Protein AF-A0A6D2KNX3-F1 (afdb_monomer)

Nearest PDB structures (foldseek):
  2fja-assembly1_B  TM=7.233E-01  e=2.667E+00  Archaeoglobus fulgidus
  4qrl-assembly1_A  TM=5.938E-01  e=2.012E+00  Bacteroides uniformis ATCC 8492
  6iei-assembly1_A-2  TM=5.832E-01  e=5.867E+00  Borreliella burgdorferi B31

InterPro domains:
  IPR004312 Arabidopsis retrotransposon Orf1, C-terminal [PF03078] (1-43)
  IPR004312 Arabidopsis retrotransposon Orf1, C-terminal [PF03078] (51-238)

Organism: NCBI:txid1685480

Structure (mmCIF, N/CA/C/O backbone):
data_AF-A0A6D2KNX3-F1
#
_entry.id   AF-A0A6D2KNX3-F1
#
loop_
_atom_site.group_PDB
_atom_site.id
_atom_site.type_symbol
_atom_site.label_atom_id
_atom_site.label_alt_id
_atom_site.label_comp_id
_atom_site.label_asym_id
_atom_site.label_entity_id
_atom_site.label_seq_id
_atom_site.pdbx_PDB_ins_code
_atom_site.Cartn_x
_atom_site.Cartn_y
_atom_site.Cartn_z
_atom_site.occupancy
_atom_site.B_iso_or_equiv
_atom_site.auth_seq_id
_atom_site.auth_comp_id
_atom_site.auth_asym_id
_atom_site.auth_atom_id
_atom_site.pdbx_PDB_model_num
ATOM 1 N N . MET A 1 1 ? -0.544 -16.506 5.633 1.00 63.53 1 MET A N 1
ATOM 2 C CA . MET A 1 1 ? -1.466 -15.589 4.921 1.00 63.53 1 MET A CA 1
ATOM 3 C C . MET A 1 1 ? -2.793 -16.279 4.624 1.00 63.53 1 MET A C 1
ATOM 5 O O . MET A 1 1 ? -3.741 -15.978 5.330 1.00 63.53 1 MET A O 1
ATOM 9 N N . LYS A 1 2 ? -2.860 -17.252 3.698 1.00 65.19 2 LYS A N 1
ATOM 10 C CA . LYS A 1 2 ? -4.104 -17.999 3.395 1.00 65.19 2 LYS A CA 1
ATOM 11 C C . LYS A 1 2 ? -4.666 -18.775 4.592 1.00 65.19 2 LYS A C 1
ATOM 13 O O . LYS A 1 2 ? -5.817 -18.604 4.950 1.00 65.19 2 LYS A O 1
ATOM 18 N N . ALA A 1 3 ? -3.817 -19.513 5.310 1.00 60.41 3 ALA A N 1
ATOM 19 C CA . ALA A 1 3 ? -4.222 -20.222 6.532 1.00 60.41 3 ALA A CA 1
ATOM 20 C C . ALA A 1 3 ? -4.706 -19.302 7.679 1.00 60.41 3 ALA A C 1
ATOM 22 O O . ALA A 1 3 ? -5.210 -19.791 8.682 1.00 60.41 3 ALA A O 1
ATOM 23 N N . LEU A 1 4 ? -4.525 -17.980 7.550 1.00 62.75 4 LEU A N 1
ATOM 24 C CA . LEU A 1 4 ? -4.986 -16.983 8.521 1.00 62.75 4 LEU A CA 1
ATOM 25 C C . LEU A 1 4 ? -6.327 -16.350 8.122 1.00 62.75 4 LEU A C 1
ATOM 27 O O . LEU A 1 4 ? -6.798 -15.486 8.851 1.00 62.75 4 LEU A O 1
ATOM 31 N N . GLY A 1 5 ? -6.866 -16.674 6.939 1.00 68.56 5 GLY A N 1
ATOM 32 C CA . GLY A 1 5 ? -7.982 -15.945 6.317 1.00 68.56 5 GLY A CA 1
ATOM 33 C C . GLY A 1 5 ? -7.652 -14.493 5.941 1.00 68.56 5 GLY A C 1
ATOM 34 O O . GLY A 1 5 ? -8.520 -13.734 5.541 1.00 68.56 5 GLY A O 1
ATOM 35 N N . ILE A 1 6 ? -6.388 -14.077 6.088 1.00 76.88 6 ILE A N 1
ATOM 36 C CA . ILE A 1 6 ? -5.945 -12.694 5.852 1.00 76.88 6 ILE A CA 1
ATOM 37 C C . ILE A 1 6 ? -5.764 -12.424 4.359 1.00 76.88 6 ILE A C 1
ATOM 39 O O . ILE A 1 6 ? -5.817 -11.276 3.928 1.00 76.88 6 ILE A O 1
ATOM 43 N N . PHE A 1 7 ? -5.475 -13.458 3.566 1.00 80.94 7 PHE A N 1
ATOM 44 C CA . PHE A 1 7 ? -5.128 -13.280 2.159 1.00 80.94 7 PHE A CA 1
ATOM 45 C C . PHE A 1 7 ? -6.309 -12.727 1.358 1.00 80.94 7 PHE A C 1
ATOM 47 O O . PHE A 1 7 ? -6.132 -11.790 0.586 1.00 80.94 7 PHE A O 1
ATOM 54 N N . GLU A 1 8 ? -7.496 -13.270 1.596 1.00 84.75 8 GLU A N 1
ATOM 55 C CA . GLU A 1 8 ? -8.751 -12.885 0.960 1.00 84.75 8 GLU A CA 1
ATOM 56 C C . GLU A 1 8 ? -9.104 -11.430 1.299 1.00 84.75 8 GLU A C 1
ATOM 58 O O . GLU A 1 8 ? -9.424 -10.644 0.407 1.00 84.75 8 GLU A O 1
ATOM 63 N N . ASP A 1 9 ? -8.932 -11.033 2.563 1.00 87.38 9 ASP A N 1
ATOM 64 C CA . ASP A 1 9 ? -9.146 -9.653 3.008 1.00 87.38 9 ASP A CA 1
ATOM 65 C C . ASP A 1 9 ? -8.119 -8.681 2.405 1.00 87.38 9 ASP A C 1
ATOM 67 O O . ASP A 1 9 ? -8.464 -7.571 1.992 1.00 87.38 9 ASP A O 1
ATOM 71 N N . VAL A 1 10 ? -6.843 -9.081 2.323 1.00 88.44 10 VAL A N 1
ATOM 72 C CA . VAL A 1 10 ? -5.795 -8.283 1.664 1.00 88.44 10 VAL A CA 1
ATOM 73 C C . VAL A 1 10 ? -6.139 -8.094 0.189 1.00 88.44 10 VAL A C 1
ATOM 75 O O . VAL A 1 10 ? -6.058 -6.978 -0.325 1.00 88.44 10 VAL A O 1
ATOM 78 N N . GLU A 1 11 ? -6.545 -9.165 -0.490 1.00 89.00 11 GLU A N 1
ATOM 79 C CA . GLU A 1 11 ? -6.932 -9.121 -1.895 1.00 89.00 11 GLU A CA 1
ATOM 80 C C . GLU A 1 11 ? -8.158 -8.222 -2.107 1.00 89.00 11 GLU A C 1
ATOM 82 O O . GLU A 1 11 ? -8.150 -7.392 -3.014 1.00 89.00 11 GLU A O 1
ATOM 87 N N . LEU A 1 12 ? -9.176 -8.320 -1.247 1.00 89.88 12 LEU A N 1
ATOM 88 C CA . LEU A 1 12 ? -10.365 -7.466 -1.277 1.00 89.88 12 LEU A CA 1
ATOM 89 C C . LEU A 1 12 ? -10.001 -5.982 -1.146 1.00 89.88 12 LEU A C 1
ATOM 91 O O . LEU A 1 12 ? -10.452 -5.150 -1.934 1.00 89.88 12 LEU A O 1
ATOM 95 N N . ILE A 1 13 ? -9.136 -5.644 -0.192 1.00 91.88 13 ILE A N 1
ATOM 96 C CA . ILE A 1 13 ? -8.689 -4.264 0.011 1.00 91.88 13 ILE A CA 1
ATOM 97 C C . ILE A 1 13 ? -7.891 -3.758 -1.201 1.00 91.88 13 ILE A C 1
ATOM 99 O O . ILE A 1 13 ? -8.076 -2.619 -1.631 1.00 91.88 13 ILE A O 1
ATOM 103 N N . LEU A 1 14 ? -7.051 -4.598 -1.812 1.00 91.56 14 LEU A N 1
ATOM 104 C CA . LEU A 1 14 ? -6.343 -4.252 -3.048 1.00 91.56 14 LEU A CA 1
ATOM 105 C C . LEU A 1 14 ? -7.291 -4.137 -4.257 1.00 91.56 14 LEU A C 1
ATOM 107 O O . LEU A 1 14 ? -7.039 -3.318 -5.145 1.00 91.56 14 LEU A O 1
ATOM 111 N N . LYS A 1 15 ? -8.386 -4.911 -4.305 1.00 91.69 15 LYS A N 1
ATOM 112 C CA . LYS A 1 15 ? -9.444 -4.800 -5.331 1.00 91.69 15 LYS A CA 1
ATOM 113 C C . LYS A 1 15 ? -10.146 -3.450 -5.233 1.00 91.69 15 LYS A C 1
ATOM 115 O O . LYS A 1 15 ? -10.310 -2.791 -6.256 1.00 91.69 15 LYS A O 1
ATOM 120 N N . ASN A 1 16 ? -10.443 -2.993 -4.017 1.00 90.44 16 ASN A N 1
ATOM 121 C CA . ASN A 1 16 ? -11.026 -1.672 -3.763 1.00 90.44 16 ASN A CA 1
ATOM 122 C C . ASN A 1 16 ? -10.109 -0.516 -4.203 1.00 90.44 16 ASN A C 1
ATOM 124 O O . ASN A 1 16 ? -10.588 0.562 -4.536 1.00 90.44 16 ASN A O 1
ATOM 128 N N . MET A 1 17 ? -8.792 -0.742 -4.247 1.00 89.56 17 MET A N 1
ATOM 129 C CA . MET A 1 17 ? -7.824 0.211 -4.804 1.00 89.56 17 MET A CA 1
ATOM 130 C C . MET A 1 17 ? -7.603 0.040 -6.314 1.00 89.56 17 MET A C 1
ATOM 132 O O . MET A 1 17 ? -6.775 0.741 -6.884 1.00 89.56 17 MET A O 1
ATOM 136 N N . HIS A 1 18 ? -8.267 -0.905 -6.983 1.00 88.19 18 HIS A N 1
ATOM 137 C CA . HIS A 1 18 ? -7.974 -1.296 -8.370 1.00 88.19 18 HIS A CA 1
ATOM 138 C C . HIS A 1 18 ? -6.518 -1.742 -8.600 1.00 88.19 18 HIS A C 1
ATOM 140 O O . HIS A 1 18 ? -5.988 -1.639 -9.704 1.00 88.19 18 HIS A O 1
ATOM 146 N N . LEU A 1 19 ? -5.864 -2.258 -7.557 1.00 87.38 19 LEU A N 1
ATOM 147 C CA . LEU A 1 19 ? -4.474 -2.711 -7.596 1.00 87.38 19 LEU A CA 1
ATOM 148 C C . LEU A 1 19 ? -4.343 -4.237 -7.515 1.00 87.38 19 LEU A C 1
ATOM 150 O O . LEU A 1 19 ? -3.258 -4.758 -7.731 1.00 87.38 19 LEU A O 1
ATOM 154 N N . ALA A 1 20 ? -5.415 -4.987 -7.255 1.00 86.19 20 ALA A N 1
ATOM 155 C CA . ALA A 1 20 ? -5.327 -6.439 -7.051 1.00 86.19 20 ALA A CA 1
ATOM 156 C C . ALA A 1 20 ? -4.591 -7.189 -8.172 1.00 86.19 20 ALA A C 1
ATOM 158 O O . ALA A 1 20 ? -3.686 -7.972 -7.893 1.00 86.19 20 ALA A O 1
ATOM 159 N N . LYS A 1 21 ? -4.904 -6.891 -9.442 1.00 83.75 21 LYS A N 1
ATOM 160 C CA . LYS A 1 21 ? -4.223 -7.513 -10.588 1.00 83.75 21 LYS A CA 1
ATOM 161 C C . LYS A 1 21 ? -2.727 -7.200 -10.592 1.00 83.75 21 LYS A C 1
ATOM 163 O O . LYS A 1 21 ? -1.922 -8.100 -10.797 1.00 83.75 21 LYS A O 1
ATOM 168 N N . LEU A 1 22 ? -2.356 -5.958 -10.286 1.00 80.69 22 LEU A N 1
ATOM 169 C CA . LEU A 1 22 ? -0.957 -5.549 -10.186 1.00 80.69 22 LEU A CA 1
ATOM 170 C C . LEU A 1 22 ? -0.210 -6.364 -9.119 1.00 80.69 22 LEU A C 1
ATOM 172 O O . LEU A 1 22 ? 0.885 -6.855 -9.362 1.00 80.69 22 LEU A O 1
ATOM 176 N N . PHE A 1 23 ? -0.822 -6.542 -7.950 1.00 80.12 23 PHE A N 1
ATOM 177 C CA . PHE A 1 23 ? -0.217 -7.260 -6.828 1.00 80.12 23 PHE A CA 1
ATOM 178 C C . PHE A 1 23 ? -0.286 -8.788 -6.946 1.00 80.12 23 PHE A C 1
ATOM 180 O O . PHE A 1 23 ? 0.375 -9.479 -6.175 1.00 80.12 23 PHE A O 1
ATOM 187 N N . SER A 1 24 ? -1.047 -9.318 -7.906 1.00 79.88 24 SER A N 1
ATOM 188 C CA . SER A 1 24 ? -1.082 -10.755 -8.206 1.00 79.88 24 SER A CA 1
ATOM 189 C C . SER A 1 24 ? 0.085 -11.239 -9.073 1.00 79.88 24 SER A C 1
ATOM 191 O O . SER A 1 24 ? 0.326 -12.443 -9.142 1.00 79.88 24 SER A O 1
ATOM 193 N N . TYR A 1 25 ? 0.830 -10.335 -9.720 1.00 80.62 25 TYR A N 1
ATOM 194 C CA . TYR A 1 25 ? 1.959 -10.720 -10.564 1.00 80.62 25 TYR A CA 1
ATOM 195 C C . TYR A 1 25 ? 3.176 -11.113 -9.726 1.00 80.62 25 TYR A C 1
ATOM 197 O O . TYR A 1 25 ? 3.826 -10.279 -9.094 1.00 80.62 25 TYR A O 1
ATOM 205 N N . HIS A 1 26 ? 3.524 -12.395 -9.784 1.00 78.62 26 HIS A N 1
ATOM 206 C CA . HIS A 1 26 ? 4.730 -12.939 -9.174 1.00 78.62 26 HIS A CA 1
ATOM 207 C C . HIS A 1 26 ? 5.897 -12.885 -10.167 1.00 78.62 26 HIS A C 1
ATOM 209 O O . HIS A 1 26 ? 6.296 -13.897 -10.740 1.00 78.62 26 HIS A O 1
ATOM 215 N N . MET A 1 27 ? 6.407 -11.677 -10.407 1.00 83.50 27 MET A N 1
ATOM 216 C CA . MET A 1 27 ? 7.493 -11.444 -11.360 1.00 83.50 27 MET A CA 1
ATOM 217 C C . MET A 1 27 ? 8.793 -11.106 -10.642 1.00 83.50 27 MET A C 1
ATOM 219 O O . MET A 1 27 ? 8.809 -10.324 -9.685 1.00 83.50 27 MET A O 1
ATOM 223 N N . GLU A 1 28 ? 9.892 -11.647 -11.158 1.00 87.69 28 GLU A N 1
ATOM 224 C CA . GLU A 1 28 ? 11.228 -11.247 -10.741 1.00 87.69 28 GLU A CA 1
ATOM 225 C C . GLU A 1 28 ? 11.468 -9.762 -11.031 1.00 87.69 28 GLU A C 1
ATOM 227 O O . GLU A 1 28 ? 10.841 -9.147 -11.903 1.00 87.69 28 GLU A O 1
ATOM 232 N N . SER A 1 29 ? 12.392 -9.168 -10.281 1.00 86.25 29 SER A N 1
ATOM 233 C CA . SER A 1 29 ? 12.788 -7.778 -10.478 1.00 86.25 29 SER A CA 1
ATOM 234 C C . SER A 1 29 ? 14.156 -7.678 -11.146 1.00 86.25 29 SER A C 1
ATOM 236 O O . SER A 1 29 ? 15.139 -8.249 -10.676 1.00 86.25 29 SER A O 1
ATOM 238 N N . TYR A 1 30 ? 14.219 -6.911 -12.234 1.00 88.25 30 TYR A N 1
ATOM 239 C CA . TYR A 1 30 ? 15.432 -6.697 -13.024 1.00 88.25 30 TYR A CA 1
ATOM 240 C C . TYR A 1 30 ? 15.896 -5.260 -12.832 1.00 88.25 30 TYR A C 1
ATOM 242 O O . TYR A 1 30 ? 15.231 -4.318 -13.272 1.00 88.25 30 TYR A O 1
ATOM 250 N N . LYS A 1 31 ? 17.012 -5.073 -12.127 1.00 84.88 31 LYS A N 1
ATOM 251 C CA . LYS A 1 31 ? 17.491 -3.741 -11.734 1.00 84.88 31 LYS A CA 1
ATOM 252 C C . LYS A 1 31 ? 17.838 -2.889 -12.952 1.00 84.88 31 LYS A C 1
ATOM 254 O O . LYS A 1 31 ? 17.392 -1.750 -13.042 1.00 84.88 31 LYS A O 1
ATOM 259 N N . GLU A 1 32 ? 18.646 -3.426 -13.858 1.00 84.50 32 GLU A N 1
ATOM 260 C CA . GLU A 1 32 ? 19.141 -2.699 -15.026 1.00 84.50 32 GLU A CA 1
ATOM 261 C C . GLU A 1 32 ? 17.968 -2.267 -15.913 1.00 84.50 32 GLU A C 1
ATOM 263 O O . GLU A 1 32 ? 17.801 -1.074 -16.157 1.00 84.50 32 GLU A O 1
ATOM 268 N N . LEU A 1 33 ? 17.072 -3.203 -16.247 1.00 87.50 33 LEU A N 1
ATOM 269 C CA . LEU A 1 33 ? 15.873 -2.919 -17.042 1.00 87.50 33 LEU A CA 1
ATOM 270 C C . LEU A 1 33 ? 14.918 -1.940 -16.346 1.00 87.50 33 LEU A C 1
ATOM 272 O O . LEU A 1 33 ? 14.335 -1.081 -17.000 1.00 87.50 33 LEU A O 1
ATOM 276 N N . THR A 1 34 ? 14.776 -2.025 -15.018 1.00 87.94 34 THR A N 1
ATOM 277 C CA . THR A 1 34 ? 13.981 -1.056 -14.246 1.00 87.94 34 THR A CA 1
ATOM 278 C C . THR A 1 34 ? 14.535 0.357 -14.413 1.00 87.94 34 THR A C 1
ATOM 280 O O . THR A 1 34 ? 13.785 1.291 -14.696 1.00 87.94 34 THR A O 1
ATOM 283 N N . CYS A 1 35 ? 15.847 0.530 -14.251 1.00 84.62 35 CYS A N 1
ATOM 284 C CA . CYS A 1 35 ? 16.488 1.831 -14.403 1.00 84.62 35 CYS A CA 1
ATOM 285 C C . CYS A 1 35 ? 16.400 2.354 -15.842 1.00 84.62 35 CYS A C 1
ATOM 287 O O . CYS A 1 35 ? 16.101 3.532 -16.030 1.00 84.62 35 CYS A O 1
ATOM 289 N N . GLU A 1 36 ? 16.630 1.499 -16.841 1.00 85.06 36 GLU A N 1
ATOM 290 C CA . GLU A 1 36 ? 16.515 1.846 -18.263 1.00 85.06 36 GLU A CA 1
ATOM 291 C C . GLU A 1 36 ? 15.092 2.290 -18.614 1.00 85.06 36 GLU A C 1
ATOM 293 O O . GLU A 1 36 ? 14.906 3.371 -19.176 1.00 85.06 36 GLU A O 1
ATOM 298 N N . PHE A 1 37 ? 14.081 1.522 -18.193 1.00 87.50 37 PHE A N 1
ATOM 299 C CA . PHE A 1 37 ? 12.673 1.875 -18.353 1.00 87.50 37 PHE A CA 1
ATOM 300 C C . PHE A 1 37 ? 12.374 3.251 -17.754 1.00 87.50 37 PHE A C 1
ATOM 302 O O . PHE A 1 37 ? 11.912 4.149 -18.460 1.00 87.50 37 PHE A O 1
ATOM 309 N N . LEU A 1 38 ? 12.703 3.458 -16.475 1.00 84.69 38 LEU A N 1
ATOM 310 C CA . LEU A 1 38 ? 12.436 4.719 -15.782 1.00 84.69 38 LEU A CA 1
ATOM 311 C C . LEU A 1 38 ? 13.168 5.904 -16.427 1.00 84.69 38 LEU A C 1
ATOM 313 O O . LEU A 1 38 ? 12.597 6.988 -16.543 1.00 84.69 38 LEU A O 1
ATOM 317 N N . ALA A 1 39 ? 14.410 5.711 -16.879 1.00 80.12 39 ALA A N 1
ATOM 318 C CA . ALA A 1 39 ? 15.176 6.735 -17.586 1.00 80.12 39 ALA A CA 1
ATOM 319 C C . ALA A 1 39 ? 14.557 7.079 -18.951 1.00 80.12 39 ALA A C 1
ATOM 321 O O . ALA A 1 39 ? 14.509 8.256 -19.323 1.00 80.12 39 ALA A O 1
ATOM 322 N N . SER A 1 40 ? 14.041 6.070 -19.659 1.00 81.12 40 SER A N 1
ATOM 323 C CA . SER A 1 40 ? 13.406 6.216 -20.971 1.00 81.12 40 SER A CA 1
ATOM 324 C C . SER A 1 40 ? 12.045 6.910 -20.919 1.00 81.12 40 SER A C 1
ATOM 326 O O . SER A 1 40 ? 11.605 7.440 -21.938 1.00 81.12 40 SER A O 1
ATOM 328 N N . MET A 1 41 ? 11.390 6.961 -19.749 1.00 79.12 41 MET A N 1
ATOM 329 C CA . MET A 1 41 ? 10.075 7.586 -19.619 1.00 79.12 41 MET A CA 1
ATOM 330 C C . MET A 1 41 ? 10.116 9.047 -20.061 1.00 79.12 41 MET A C 1
ATOM 332 O O . MET A 1 41 ? 10.723 9.913 -19.418 1.00 79.12 41 MET A O 1
ATOM 336 N N . ARG A 1 42 ? 9.423 9.328 -21.161 1.00 70.50 42 ARG A N 1
ATOM 337 C CA . ARG A 1 42 ? 9.167 10.672 -21.666 1.00 70.50 42 ARG A CA 1
ATOM 338 C C . ARG A 1 42 ? 7.745 11.044 -21.285 1.00 70.50 42 ARG A C 1
ATOM 340 O O . ARG A 1 42 ? 6.811 10.824 -22.042 1.00 70.50 42 ARG A O 1
ATOM 347 N N . TYR A 1 43 ? 7.594 11.587 -20.087 1.00 60.69 43 TYR A N 1
ATOM 348 C CA . TYR A 1 43 ? 6.425 12.400 -19.782 1.00 60.69 43 TYR A CA 1
ATOM 349 C C . TYR A 1 43 ? 6.782 13.853 -20.109 1.00 60.69 43 TYR A C 1
ATOM 351 O O . TYR A 1 43 ? 7.953 14.202 -19.914 1.00 60.69 43 TYR A O 1
ATOM 359 N N . PRO A 1 44 ? 5.856 14.703 -20.589 1.00 52.59 44 PRO A N 1
ATOM 360 C CA . PRO A 1 44 ? 6.115 16.130 -20.749 1.00 52.59 44 PRO A CA 1
ATOM 361 C C . PRO A 1 44 ? 6.408 16.743 -19.372 1.00 52.59 44 PRO A C 1
ATOM 363 O O . PRO A 1 44 ? 5.524 17.232 -18.671 1.00 52.59 44 PRO A O 1
ATOM 366 N N . HIS A 1 45 ? 7.658 16.650 -18.922 1.00 49.81 45 HIS A N 1
ATOM 367 C CA . HIS A 1 45 ? 8.105 17.319 -17.721 1.00 49.81 45 HIS A CA 1
ATOM 368 C C . HIS A 1 45 ? 8.228 18.786 -18.090 1.00 49.81 45 HIS A C 1
ATOM 370 O O . HIS A 1 45 ? 9.061 19.170 -18.909 1.00 49.81 45 HIS A O 1
ATOM 376 N N . ALA A 1 46 ? 7.352 19.580 -17.488 1.00 45.97 46 ALA A N 1
ATOM 377 C CA . ALA A 1 46 ? 7.358 21.022 -17.523 1.00 45.97 46 ALA A CA 1
ATOM 378 C C . ALA A 1 46 ? 8.754 21.555 -17.170 1.00 45.97 46 ALA A C 1
ATOM 380 O O . ALA A 1 46 ? 9.116 21.701 -16.007 1.00 45.97 46 ALA A O 1
ATOM 381 N N . ALA A 1 47 ? 9.540 21.858 -18.192 1.00 42.00 47 ALA A N 1
ATOM 382 C CA . ALA A 1 47 ? 10.484 22.953 -18.145 1.00 42.00 47 ALA A CA 1
ATOM 383 C C . ALA A 1 47 ? 9.760 24.146 -18.787 1.00 42.00 47 ALA A C 1
ATOM 385 O O . ALA A 1 47 ? 9.810 24.333 -19.996 1.00 42.00 47 ALA A O 1
ATOM 386 N N . GLY A 1 48 ? 8.985 24.890 -17.989 1.00 43.78 48 GLY A N 1
ATOM 387 C CA . GLY A 1 48 ? 8.600 26.267 -18.333 1.00 43.78 48 GLY A CA 1
ATOM 388 C C . GLY A 1 48 ? 7.149 26.585 -18.721 1.00 43.78 48 GLY A C 1
ATOM 389 O O . GLY A 1 48 ? 6.824 27.764 -18.765 1.00 43.78 48 GLY A O 1
ATOM 390 N N . ASN A 1 49 ? 6.241 25.627 -18.948 1.00 46.28 49 ASN A N 1
ATOM 391 C CA . ASN A 1 49 ? 4.857 25.981 -19.322 1.00 46.28 49 ASN A CA 1
ATOM 392 C C . ASN A 1 49 ? 3.923 26.101 -18.102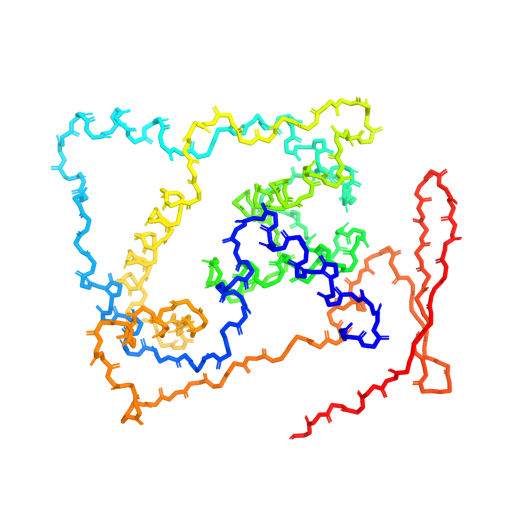 1.00 46.28 49 ASN A C 1
ATOM 394 O O . ASN A 1 49 ? 3.516 25.092 -17.519 1.00 46.28 49 ASN A O 1
ATOM 398 N N . LEU A 1 50 ? 3.534 27.340 -17.760 1.00 50.22 50 LEU A N 1
ATOM 399 C CA . LEU A 1 50 ? 2.553 27.687 -16.712 1.00 50.22 50 LEU A CA 1
ATOM 400 C C . LEU A 1 50 ? 1.241 26.883 -16.818 1.00 50.22 50 LEU A C 1
ATOM 402 O O . LEU A 1 50 ? 0.649 26.521 -15.802 1.00 50.22 50 LEU A O 1
ATOM 406 N N . VAL A 1 51 ? 0.828 26.561 -18.048 1.00 48.38 51 VAL A N 1
ATOM 407 C CA . VAL A 1 51 ? -0.403 25.821 -18.374 1.00 48.38 51 VAL A CA 1
ATOM 408 C C . VAL A 1 51 ? -0.412 24.423 -17.751 1.00 48.38 51 VAL A C 1
ATOM 410 O O . VAL A 1 51 ? -1.414 23.993 -17.183 1.00 48.38 51 VAL A O 1
ATOM 413 N N . TRP A 1 52 ? 0.723 23.720 -17.777 1.00 47.56 52 TRP A N 1
ATOM 414 C CA . TRP A 1 52 ? 0.807 22.384 -17.192 1.00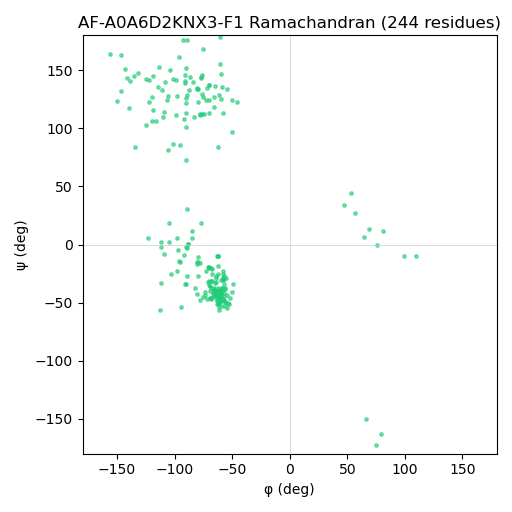 47.56 52 TRP A CA 1
ATOM 415 C C . TRP A 1 52 ? 0.820 22.453 -15.667 1.00 47.56 52 TRP A C 1
ATOM 417 O O . TRP A 1 52 ? 0.112 21.683 -15.034 1.00 47.56 52 TRP A O 1
ATOM 427 N N . VAL A 1 53 ? 1.537 23.404 -15.057 1.00 48.56 53 VAL A N 1
ATOM 428 C CA . VAL A 1 53 ? 1.533 23.595 -13.590 1.00 48.56 53 VAL A CA 1
ATOM 429 C C . VAL A 1 53 ? 0.113 23.839 -13.055 1.00 48.56 53 VAL A C 1
ATOM 431 O O . VAL A 1 53 ? -0.217 23.375 -11.963 1.00 48.56 53 VAL A O 1
ATOM 434 N N . GLN A 1 54 ? -0.741 24.518 -13.826 1.00 45.31 54 GLN A N 1
ATOM 435 C CA . GLN A 1 54 ? -2.155 24.714 -13.498 1.00 45.31 54 GLN A CA 1
ATOM 436 C C . GLN A 1 54 ? -2.993 23.436 -13.691 1.00 45.31 54 GLN A C 1
ATOM 438 O O . GLN A 1 54 ? -3.742 23.089 -12.779 1.00 45.31 54 GLN A O 1
ATOM 443 N N . LEU A 1 55 ? -2.814 22.680 -14.785 1.00 48.53 55 LEU A N 1
ATOM 444 C CA . LEU A 1 55 ? -3.467 21.369 -14.975 1.00 48.53 55 LEU A CA 1
ATOM 445 C C . LEU A 1 55 ? -3.075 20.347 -13.888 1.00 48.53 55 LEU A C 1
ATOM 447 O O . LEU A 1 55 ? -3.918 19.620 -13.367 1.00 48.53 55 LEU A O 1
ATOM 451 N N . TRP A 1 56 ? -1.801 20.327 -13.494 1.00 47.53 56 TRP A N 1
ATOM 452 C CA . TRP A 1 56 ? -1.245 19.421 -12.483 1.00 47.53 56 TRP A CA 1
ATOM 453 C C . TRP A 1 56 ? -1.757 19.685 -11.060 1.00 47.53 56 TRP A C 1
ATOM 455 O O . TRP A 1 56 ? -1.705 18.790 -10.215 1.00 47.53 56 TRP A O 1
ATOM 465 N N . ARG A 1 57 ? -2.273 20.887 -10.760 1.00 44.59 57 ARG A N 1
ATOM 466 C CA . ARG A 1 57 ? -2.943 21.156 -9.474 1.00 44.59 57 ARG A CA 1
ATOM 467 C C . ARG A 1 57 ? -4.301 20.448 -9.358 1.00 44.59 57 ARG A C 1
ATOM 469 O O . ARG A 1 57 ? -4.763 20.269 -8.236 1.00 44.59 57 ARG A O 1
ATOM 476 N N . GLY A 1 58 ? -4.907 20.025 -10.474 1.00 48.12 58 GLY A N 1
ATOM 477 C CA . GLY A 1 58 ? -6.208 19.342 -10.517 1.00 48.12 58 GLY A CA 1
ATOM 478 C C . GLY A 1 58 ? -6.156 17.809 -10.576 1.00 48.12 58 GLY A C 1
ATOM 479 O O . GLY A 1 58 ? -7.171 17.173 -10.323 1.00 48.12 58 GLY A O 1
ATOM 480 N N . THR A 1 59 ? -4.997 17.208 -10.871 1.00 60.09 59 THR A N 1
ATOM 481 C CA . THR A 1 59 ? -4.839 15.753 -11.104 1.00 60.09 59 THR A CA 1
ATOM 482 C C . THR A 1 59 ? -4.181 14.990 -9.953 1.00 60.09 59 THR A C 1
ATOM 484 O O . THR A 1 59 ? -3.946 13.783 -10.042 1.00 60.09 59 THR A O 1
ATOM 487 N N . LYS A 1 60 ? -3.861 15.682 -8.855 1.00 72.19 60 LYS A N 1
ATOM 488 C CA . LYS A 1 60 ? -3.394 15.054 -7.618 1.00 72.19 60 LYS A CA 1
ATOM 489 C C . LYS A 1 60 ? -4.587 14.659 -6.764 1.00 72.19 60 LYS A C 1
ATOM 491 O O . LYS A 1 60 ? -5.559 15.401 -6.662 1.00 72.19 60 LYS A O 1
ATOM 496 N N . TRP A 1 61 ? -4.446 13.533 -6.076 1.00 82.62 61 TRP A N 1
ATOM 497 C CA . TRP A 1 61 ? -5.369 13.123 -5.028 1.00 82.62 61 TRP A CA 1
ATOM 498 C C . TRP A 1 61 ? -5.709 14.269 -4.071 1.00 82.62 61 TRP A C 1
ATOM 500 O O . TRP A 1 61 ? -4.832 14.829 -3.401 1.00 82.62 61 TRP A O 1
ATOM 510 N N . ASN A 1 62 ? -6.999 14.553 -3.966 1.00 86.50 62 ASN A N 1
ATOM 511 C CA . ASN A 1 62 ? -7.582 15.620 -3.177 1.00 86.50 62 ASN A CA 1
ATOM 512 C C . ASN A 1 62 ? -8.249 15.047 -1.922 1.00 86.50 62 ASN A C 1
ATOM 514 O O . ASN A 1 62 ? -9.467 14.860 -1.850 1.00 86.50 62 ASN A O 1
ATOM 518 N N . PHE A 1 63 ? -7.424 14.793 -0.909 1.00 88.81 63 PHE A N 1
ATOM 519 C CA . PHE A 1 63 ? -7.877 14.397 0.420 1.00 88.81 63 PHE A CA 1
ATOM 520 C C . PHE A 1 63 ? -7.829 15.589 1.363 1.00 88.81 63 PHE A C 1
ATOM 522 O O . PHE A 1 63 ? -6.881 16.375 1.353 1.00 88.81 63 PHE A O 1
ATOM 529 N N . LYS A 1 64 ? -8.817 15.687 2.257 1.00 91.38 64 LYS A N 1
ATOM 530 C CA . LYS A 1 64 ? -8.709 16.617 3.381 1.00 91.38 64 LYS A CA 1
ATOM 531 C C . LYS A 1 64 ? -7.765 16.037 4.424 1.00 91.38 64 LYS A C 1
ATOM 533 O O . LYS A 1 64 ? -7.990 14.938 4.912 1.00 91.38 64 LYS A O 1
ATOM 538 N N . GLU A 1 65 ? -6.787 16.817 4.860 1.00 91.06 65 GLU A N 1
ATOM 539 C CA . GLU A 1 65 ? -5.848 16.401 5.910 1.00 91.06 65 GLU A CA 1
ATOM 540 C C . GLU A 1 65 ? -6.566 15.947 7.193 1.00 91.06 65 GLU A C 1
ATOM 542 O O . GLU A 1 65 ? -6.280 14.882 7.733 1.00 91.06 65 GLU A O 1
ATOM 547 N N . LYS A 1 66 ? -7.593 16.693 7.627 1.00 93.25 66 LYS A N 1
ATOM 548 C CA . LYS A 1 66 ? -8.438 16.314 8.778 1.00 93.25 66 LYS A CA 1
ATOM 549 C C . LYS A 1 66 ? -9.122 14.956 8.603 1.00 93.25 66 LYS A C 1
ATOM 551 O O . LYS A 1 66 ? -9.458 14.310 9.586 1.00 93.25 66 LYS A O 1
ATOM 556 N N . GLU A 1 67 ? -9.394 14.553 7.368 1.00 93.00 67 GLU A N 1
ATOM 557 C CA . GLU A 1 67 ? -9.991 13.256 7.064 1.00 93.00 67 GLU A CA 1
ATOM 558 C C . GLU A 1 67 ? -8.958 12.139 7.203 1.00 93.00 67 GLU A C 1
ATOM 560 O O . GLU A 1 67 ? -9.222 11.177 7.917 1.00 93.00 67 GLU A O 1
ATOM 565 N N . LEU A 1 68 ? -7.748 12.332 6.668 1.00 94.25 68 LEU A N 1
ATOM 566 C CA . LEU A 1 68 ? -6.630 11.400 6.857 1.00 94.25 68 LEU A CA 1
ATOM 567 C C . LEU A 1 68 ? -6.289 11.201 8.340 1.00 94.25 68 LEU A C 1
ATOM 569 O O . LEU A 1 68 ? -6.058 10.074 8.771 1.00 94.25 68 LEU A O 1
ATOM 573 N N . GLN A 1 69 ? -6.332 12.269 9.144 1.00 95.62 69 GLN A N 1
ATOM 574 C CA . GLN A 1 69 ? -6.153 12.179 10.598 1.00 95.62 69 GLN A CA 1
ATOM 575 C C . GLN A 1 69 ? -7.213 11.285 11.262 1.00 95.62 69 GLN A C 1
ATOM 577 O O . GLN A 1 69 ? -6.884 10.452 12.105 1.00 95.62 69 GLN A O 1
ATOM 582 N N . ARG A 1 70 ? -8.487 11.407 10.866 1.00 94.25 70 ARG A N 1
ATOM 583 C CA . ARG A 1 70 ? -9.574 10.564 11.399 1.00 94.25 70 ARG A CA 1
ATOM 584 C C . ARG A 1 70 ? -9.465 9.117 10.940 1.00 94.25 70 ARG A C 1
ATOM 586 O O . ARG A 1 70 ? -9.717 8.204 11.723 1.00 94.25 70 ARG A O 1
ATOM 593 N N . VAL A 1 71 ? -9.092 8.906 9.681 1.00 94.06 71 VAL A N 1
ATOM 594 C CA . VAL A 1 71 ? -8.861 7.573 9.114 1.00 94.06 71 VAL A CA 1
ATOM 595 C C . VAL A 1 71 ? -7.751 6.880 9.885 1.00 94.06 71 VAL A C 1
ATOM 597 O O . VAL A 1 71 ? -7.956 5.770 10.369 1.00 94.06 71 VAL A O 1
ATOM 600 N N . TRP A 1 72 ? -6.629 7.571 10.104 1.00 95.31 72 TRP A N 1
ATOM 601 C CA . TRP A 1 72 ? -5.548 7.073 10.945 1.00 95.31 72 TRP A CA 1
ATOM 602 C C . TRP A 1 72 ? -6.028 6.728 12.350 1.00 95.31 72 TRP A C 1
ATOM 604 O O . TRP A 1 72 ? -5.856 5.590 12.765 1.00 95.31 72 TRP A O 1
ATOM 614 N N . ALA A 1 73 ? -6.698 7.649 13.049 1.00 92.62 73 ALA A N 1
ATOM 615 C CA . ALA A 1 73 ? -7.215 7.394 14.396 1.00 92.62 73 ALA A CA 1
ATOM 616 C C . ALA A 1 73 ? -8.161 6.178 14.447 1.00 92.62 73 ALA A C 1
ATOM 618 O O . ALA A 1 73 ? -8.225 5.465 15.453 1.00 92.62 73 ALA A O 1
ATOM 619 N N . THR A 1 74 ? -8.868 5.901 13.347 1.00 90.06 74 THR A N 1
ATOM 620 C CA . THR A 1 74 ? -9.744 4.732 13.218 1.00 90.06 74 THR A CA 1
ATOM 621 C C . THR A 1 74 ? -8.942 3.434 13.093 1.00 90.06 74 THR A C 1
ATOM 623 O O . THR A 1 74 ? -9.213 2.467 13.805 1.00 90.06 74 THR A O 1
ATOM 626 N N . ILE A 1 75 ? -7.920 3.397 12.235 1.00 90.25 75 ILE A N 1
ATOM 627 C CA . ILE A 1 75 ? -7.196 2.154 11.904 1.00 90.25 75 ILE A CA 1
ATOM 628 C C . ILE A 1 75 ? -5.916 1.926 12.718 1.00 90.25 75 ILE A C 1
ATOM 630 O O . ILE A 1 75 ? -5.377 0.816 12.717 1.00 90.25 75 ILE A O 1
ATOM 634 N N . ALA A 1 76 ? -5.412 2.954 13.391 1.00 91.06 76 ALA A N 1
ATOM 635 C CA . ALA A 1 76 ? -4.109 2.986 14.035 1.00 91.06 76 ALA A CA 1
ATOM 636 C C . ALA A 1 76 ? -4.111 3.834 15.312 1.00 91.06 76 ALA A C 1
ATOM 638 O O . ALA A 1 76 ? -5.023 4.623 15.569 1.00 91.06 76 ALA A O 1
ATOM 639 N N . ASP A 1 77 ? -3.082 3.635 16.130 1.00 88.12 77 ASP A N 1
ATOM 640 C CA . ASP A 1 77 ? -2.885 4.373 17.374 1.00 88.12 77 ASP A CA 1
ATOM 641 C C . ASP A 1 77 ? -2.052 5.655 17.209 1.00 88.12 77 ASP A C 1
ATOM 643 O O . ASP A 1 77 ? -1.194 5.766 16.326 1.00 88.12 77 ASP A O 1
ATOM 647 N N . GLY A 1 78 ? -2.313 6.630 18.080 1.00 88.06 78 GLY A N 1
ATOM 648 C CA . GLY A 1 78 ? -1.678 7.947 18.069 1.00 88.06 78 GLY A CA 1
ATOM 649 C C . GLY A 1 78 ? -2.175 8.896 16.970 1.00 88.06 78 GLY A C 1
ATOM 650 O O . GLY A 1 78 ? -3.141 8.629 16.258 1.00 88.06 78 GLY A O 1
ATOM 651 N N . VAL A 1 79 ? -1.494 10.037 16.842 1.00 92.06 79 VAL A N 1
ATOM 652 C CA . VAL A 1 79 ? -1.787 11.075 15.837 1.00 92.06 79 VAL A CA 1
ATOM 653 C C . VAL A 1 79 ? -0.978 10.816 14.571 1.00 92.06 79 VAL A C 1
ATOM 655 O O . VAL A 1 79 ? 0.202 10.458 14.642 1.00 92.06 79 VAL A O 1
ATOM 658 N N . TYR A 1 80 ? -1.596 11.011 13.406 1.00 95.00 80 TYR A N 1
ATOM 659 C CA . TYR A 1 80 ? -0.917 10.772 12.143 1.00 95.00 80 TYR A CA 1
ATOM 660 C C . TYR A 1 80 ? 0.138 11.840 11.850 1.00 95.00 80 TYR A C 1
ATOM 662 O O . TYR A 1 80 ? -0.112 13.042 11.945 1.00 95.00 80 TYR A O 1
ATOM 670 N N . SER A 1 81 ? 1.311 11.390 11.417 1.00 92.56 81 SER A N 1
ATOM 671 C CA . SER A 1 81 ? 2.386 12.213 10.883 1.00 92.56 81 SER A CA 1
ATOM 672 C C . SER A 1 81 ? 3.179 11.391 9.873 1.00 92.56 81 SER A C 1
ATOM 674 O O . SER A 1 81 ? 3.738 10.351 10.218 1.00 92.56 81 SER A O 1
ATOM 676 N N . SER A 1 82 ? 3.289 11.882 8.640 1.00 84.50 82 SER A N 1
ATOM 677 C CA . SER A 1 82 ? 3.923 11.166 7.521 1.00 84.50 82 SER A CA 1
ATOM 678 C C . SER A 1 82 ? 5.382 10.751 7.763 1.00 84.50 82 SER A C 1
ATOM 680 O O . SER A 1 82 ? 5.878 9.822 7.126 1.00 84.50 82 SER A O 1
ATOM 682 N N . SER A 1 83 ? 6.087 11.419 8.682 1.00 81.88 83 SER A N 1
ATOM 683 C CA . SER A 1 83 ? 7.479 11.114 9.034 1.00 81.88 83 SER A CA 1
ATOM 684 C C . SER A 1 83 ? 7.623 10.252 10.292 1.00 81.88 83 SER A C 1
ATOM 686 O O . SER A 1 83 ? 8.640 9.572 10.458 1.00 81.88 83 SER A O 1
ATOM 688 N N . ARG A 1 84 ? 6.624 10.252 11.183 1.00 87.94 84 ARG A N 1
ATOM 689 C CA . ARG A 1 84 ? 6.722 9.626 12.514 1.00 87.94 84 ARG A CA 1
ATOM 690 C C . ARG A 1 84 ? 5.837 8.399 12.670 1.00 87.94 84 ARG A C 1
ATOM 692 O O . ARG A 1 84 ? 6.258 7.464 13.352 1.00 87.94 84 ARG A O 1
ATOM 699 N N . SER A 1 85 ? 4.675 8.379 12.023 1.00 92.81 85 SER A N 1
ATOM 700 C CA . SER A 1 85 ? 3.714 7.285 12.114 1.00 92.81 85 SER A CA 1
ATOM 701 C C . SER A 1 85 ? 4.332 5.980 11.636 1.00 92.81 85 SER A C 1
ATOM 703 O O . SER A 1 85 ? 4.885 5.883 10.536 1.00 92.81 85 SER A O 1
ATOM 705 N N . LYS A 1 86 ? 4.271 4.968 12.497 1.00 92.06 86 LYS A N 1
ATOM 706 C CA . LYS A 1 86 ? 4.861 3.651 12.284 1.00 92.06 86 LYS A CA 1
ATOM 707 C C . LYS A 1 86 ? 3.803 2.679 11.794 1.00 92.06 86 LYS A C 1
ATOM 709 O O . LYS A 1 86 ? 2.693 2.648 12.315 1.00 92.06 86 LYS A O 1
ATOM 714 N N . ALA A 1 87 ? 4.182 1.802 10.870 1.00 89.38 87 ALA A N 1
ATOM 715 C CA . ALA A 1 87 ? 3.308 0.723 10.410 1.00 89.38 87 ALA A CA 1
ATOM 716 C C . ALA A 1 87 ? 2.854 -0.184 11.572 1.00 89.38 87 ALA A C 1
ATOM 718 O O . ALA A 1 87 ? 1.735 -0.686 11.570 1.00 89.38 87 ALA A O 1
ATOM 719 N N . ALA A 1 88 ? 3.695 -0.335 12.602 1.00 88.00 88 ALA A N 1
ATOM 720 C CA . ALA A 1 88 ? 3.393 -1.080 13.824 1.00 88.00 88 ALA A CA 1
ATOM 721 C C . ALA A 1 88 ? 2.220 -0.511 14.643 1.00 88.00 88 ALA A C 1
ATOM 723 O O . ALA A 1 88 ? 1.673 -1.238 15.460 1.00 88.00 88 ALA A O 1
ATOM 724 N N . GLN A 1 89 ? 1.832 0.754 14.435 1.00 90.12 89 GLN A N 1
ATOM 725 C CA . GLN A 1 89 ? 0.689 1.371 15.121 1.00 90.12 89 GLN A CA 1
ATOM 726 C C . GLN A 1 89 ? -0.656 0.983 14.492 1.00 90.12 89 GLN A C 1
ATOM 728 O O . GLN A 1 89 ? -1.697 1.187 15.113 1.00 90.12 89 GLN A O 1
ATOM 733 N N . ILE A 1 90 ? -0.662 0.431 13.272 1.00 90.12 90 ILE A N 1
ATOM 734 C CA . ILE A 1 90 ? -1.883 -0.025 12.601 1.00 90.12 90 ILE A CA 1
ATOM 735 C C . ILE A 1 90 ? -2.404 -1.277 13.313 1.00 90.12 90 ILE A C 1
ATOM 737 O O . ILE A 1 90 ? -1.706 -2.287 13.429 1.00 90.12 90 ILE A O 1
ATOM 741 N N . ARG A 1 91 ? -3.663 -1.232 13.753 1.00 85.00 91 ARG A N 1
ATOM 742 C CA . ARG A 1 91 ? -4.298 -2.289 14.558 1.00 85.00 91 ARG A CA 1
ATOM 743 C C . ARG A 1 91 ? -4.501 -3.564 13.743 1.00 85.00 91 ARG A C 1
ATOM 745 O O . ARG A 1 91 ? -4.135 -4.655 14.175 1.00 85.00 91 ARG A O 1
ATOM 752 N N . SER A 1 92 ? -5.019 -3.420 12.523 1.00 84.12 92 SER A N 1
ATOM 753 C CA . SER A 1 92 ? -5.341 -4.552 11.651 1.00 84.12 92 SER A CA 1
ATOM 754 C C . SER A 1 92 ? -4.084 -5.184 11.027 1.00 84.12 92 SER A C 1
ATOM 756 O O . SER A 1 92 ? -3.290 -4.478 10.397 1.00 84.12 92 SER A O 1
ATOM 758 N N . PRO A 1 93 ? -3.875 -6.510 11.156 1.00 82.62 93 PRO A N 1
ATOM 759 C CA . PRO A 1 93 ? -2.804 -7.205 10.442 1.00 82.62 93 PRO A CA 1
ATOM 760 C C . PRO A 1 93 ? -3.010 -7.184 8.918 1.00 82.62 93 PRO A C 1
ATOM 762 O O . PRO A 1 93 ? -2.028 -7.050 8.190 1.00 82.62 93 PRO A O 1
ATOM 765 N N . VAL A 1 94 ? -4.260 -7.221 8.440 1.00 85.50 94 VAL A N 1
ATOM 766 C CA . VAL A 1 94 ? -4.608 -7.106 7.012 1.00 85.50 94 VAL A CA 1
ATOM 767 C C . VAL A 1 94 ? -4.093 -5.776 6.452 1.00 85.50 94 VAL A C 1
ATOM 769 O O . VAL A 1 94 ? -3.325 -5.757 5.493 1.00 85.50 94 VAL A O 1
ATOM 772 N N . LEU A 1 95 ? -4.435 -4.656 7.101 1.00 90.31 95 LEU A N 1
ATOM 773 C CA . LEU A 1 95 ? -4.025 -3.320 6.648 1.00 90.31 95 LEU A CA 1
ATOM 774 C C . LEU A 1 95 ? -2.512 -3.116 6.692 1.00 90.31 95 LEU A C 1
ATOM 776 O O . LEU A 1 95 ? -1.964 -2.423 5.840 1.00 90.31 95 LEU A O 1
ATOM 780 N N . ARG A 1 96 ? -1.818 -3.743 7.646 1.00 89.06 96 ARG A N 1
ATOM 781 C CA . ARG A 1 96 ? -0.351 -3.724 7.681 1.00 89.06 96 ARG A CA 1
ATOM 782 C C . ARG A 1 96 ? 0.246 -4.448 6.485 1.00 89.06 96 ARG A C 1
ATOM 784 O O . ARG A 1 96 ? 1.216 -3.962 5.911 1.00 89.06 96 ARG A O 1
ATOM 791 N N . TYR A 1 97 ? -0.302 -5.597 6.106 1.00 88.75 97 TYR A N 1
ATOM 792 C CA . TYR A 1 97 ? 0.183 -6.316 4.933 1.00 88.75 97 TYR A CA 1
ATOM 793 C C . TYR A 1 97 ? -0.086 -5.553 3.641 1.00 88.75 97 TYR A C 1
ATOM 795 O O . TYR A 1 97 ? 0.827 -5.415 2.829 1.00 88.75 97 TYR A O 1
ATOM 803 N N . VAL A 1 98 ? -1.277 -4.969 3.503 1.00 91.56 98 VAL A N 1
ATOM 804 C CA . VAL A 1 98 ? -1.593 -4.057 2.396 1.00 91.56 98 VAL A CA 1
ATOM 805 C C . VAL A 1 98 ? -0.603 -2.891 2.368 1.00 91.56 98 VAL A C 1
ATOM 807 O O . VAL A 1 98 ? -0.015 -2.617 1.326 1.00 91.56 98 VAL A O 1
ATOM 810 N N . HIS A 1 99 ? -0.341 -2.250 3.512 1.00 93.00 99 HIS A N 1
ATOM 811 C CA . HIS A 1 99 ? 0.659 -1.185 3.629 1.00 93.00 99 HIS A CA 1
ATOM 812 C C . HIS A 1 99 ? 2.046 -1.640 3.173 1.00 93.00 99 HIS A C 1
ATOM 814 O O . HIS A 1 99 ? 2.663 -0.968 2.354 1.00 93.00 99 HIS A O 1
ATOM 820 N N . LYS A 1 100 ? 2.535 -2.786 3.658 1.00 89.50 100 LYS A N 1
ATOM 821 C CA . LYS A 1 100 ? 3.857 -3.305 3.289 1.00 89.50 100 LYS A CA 1
ATOM 822 C C . LYS A 1 100 ? 3.945 -3.630 1.801 1.00 89.50 100 LYS A C 1
ATOM 824 O O . LYS A 1 100 ? 4.973 -3.359 1.184 1.00 89.50 100 LYS A O 1
ATOM 829 N N . ALA A 1 101 ? 2.880 -4.193 1.235 1.00 88.38 101 ALA A N 1
ATOM 830 C CA . ALA A 1 101 ? 2.785 -4.463 -0.188 1.00 88.38 101 ALA A CA 1
ATOM 831 C C . ALA A 1 101 ? 2.867 -3.143 -0.968 1.00 88.38 101 ALA A C 1
ATOM 833 O O . ALA A 1 101 ? 3.766 -2.977 -1.787 1.00 88.38 101 ALA A O 1
ATOM 834 N N . LEU A 1 102 ? 2.016 -2.164 -0.649 1.00 90.25 102 LEU A N 1
ATOM 835 C CA . LEU A 1 102 ? 2.063 -0.832 -1.254 1.00 90.25 102 LEU A CA 1
ATOM 836 C C . LEU A 1 102 ? 3.463 -0.225 -1.148 1.00 90.25 102 LEU A C 1
ATOM 838 O O . LEU A 1 102 ? 4.027 0.179 -2.161 1.00 90.25 102 LEU A O 1
ATOM 842 N N . ALA A 1 103 ? 4.047 -0.213 0.049 1.00 89.06 103 ALA A N 1
ATOM 843 C CA . ALA A 1 103 ? 5.333 0.408 0.320 1.00 89.06 103 ALA A CA 1
ATOM 844 C C . ALA A 1 103 ? 6.471 -0.190 -0.530 1.00 89.06 103 ALA A C 1
ATOM 846 O O . ALA A 1 103 ? 7.297 0.553 -1.055 1.00 89.06 103 ALA A O 1
ATOM 847 N N . ASN A 1 104 ? 6.505 -1.516 -0.691 1.00 84.25 104 ASN A N 1
ATOM 848 C CA . ASN A 1 104 ? 7.548 -2.210 -1.451 1.00 84.25 104 ASN A CA 1
ATOM 849 C C . ASN A 1 104 ? 7.317 -2.165 -2.963 1.00 84.25 104 ASN A C 1
ATOM 851 O O . ASN A 1 104 ? 8.268 -1.979 -3.717 1.00 84.25 104 ASN A O 1
ATOM 855 N N . THR A 1 105 ? 6.076 -2.361 -3.407 1.00 81.88 105 THR A N 1
ATOM 856 C CA . THR A 1 105 ? 5.773 -2.543 -4.830 1.00 81.88 105 THR A CA 1
ATOM 857 C C . THR A 1 105 ? 5.387 -1.224 -5.478 1.00 81.88 105 THR A C 1
ATOM 859 O O . THR A 1 105 ? 5.997 -0.818 -6.457 1.00 81.88 105 THR A O 1
ATOM 862 N N . PHE A 1 106 ? 4.409 -0.510 -4.920 1.00 84.94 106 PHE A N 1
ATOM 863 C CA . PHE A 1 106 ? 3.956 0.750 -5.503 1.00 84.94 106 PHE A CA 1
ATOM 864 C C . PHE A 1 106 ? 4.917 1.894 -5.172 1.00 84.94 106 PHE A C 1
ATOM 866 O O . PHE A 1 106 ? 5.313 2.609 -6.086 1.00 84.94 106 PHE A O 1
ATOM 873 N N . PHE A 1 107 ? 5.322 2.027 -3.898 1.00 84.44 107 PHE A N 1
ATOM 874 C CA . PHE A 1 107 ? 6.199 3.095 -3.380 1.00 84.44 107 PHE A CA 1
ATOM 875 C C . PHE A 1 107 ? 7.714 2.770 -3.456 1.00 84.44 107 PHE A C 1
ATOM 877 O O . PHE A 1 107 ? 8.545 3.621 -3.127 1.00 84.44 107 PHE A O 1
ATOM 884 N N . ALA A 1 108 ? 8.090 1.564 -3.913 1.00 82.12 108 ALA A N 1
ATOM 885 C CA . ALA A 1 108 ? 9.478 1.125 -4.127 1.00 82.12 108 ALA A CA 1
ATOM 886 C C . ALA A 1 108 ? 10.436 1.437 -2.953 1.00 82.12 108 ALA A C 1
ATOM 888 O O . ALA A 1 108 ? 11.617 1.762 -3.130 1.00 82.12 108 ALA A O 1
ATOM 889 N N . ARG A 1 109 ? 9.926 1.377 -1.718 1.00 82.25 109 ARG A N 1
ATOM 890 C CA . ARG A 1 109 ? 10.661 1.759 -0.511 1.00 82.25 109 ARG A CA 1
ATOM 891 C C . ARG A 1 109 ? 11.461 0.590 0.034 1.00 82.25 109 ARG A C 1
ATOM 893 O O . ARG A 1 109 ? 10.932 -0.479 0.293 1.00 82.25 109 ARG A O 1
ATOM 900 N N . LYS A 1 110 ? 12.727 0.853 0.368 1.00 74.44 110 LYS A N 1
ATOM 901 C CA . LYS A 1 110 ? 13.581 -0.108 1.089 1.00 74.44 110 LYS A CA 1
ATOM 902 C C . LYS A 1 110 ? 13.140 -0.327 2.544 1.00 74.44 110 LYS A C 1
ATOM 904 O O . LYS A 1 110 ? 13.288 -1.420 3.075 1.00 74.44 110 LYS A O 1
ATOM 909 N N . ALA A 1 111 ? 12.654 0.724 3.207 1.00 77.69 111 ALA A N 1
ATOM 910 C CA . ALA A 1 111 ? 12.244 0.682 4.608 1.00 77.69 111 ALA A CA 1
ATOM 911 C C . ALA A 1 111 ? 10.755 1.017 4.739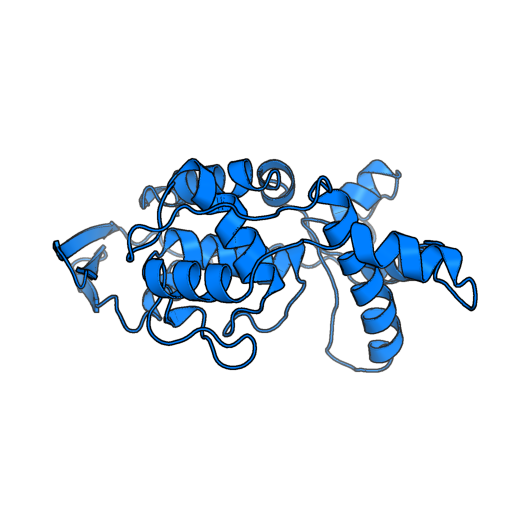 1.00 77.69 111 ALA A C 1
ATOM 913 O O . ALA A 1 111 ? 10.343 2.150 4.472 1.00 77.69 111 ALA A O 1
ATOM 914 N N . THR A 1 112 ? 9.973 0.043 5.205 1.00 84.12 112 THR A N 1
ATOM 915 C CA . THR A 1 112 ? 8.507 0.122 5.346 1.00 84.12 112 THR A CA 1
ATOM 916 C C . THR A 1 112 ? 8.061 0.306 6.801 1.00 84.12 112 THR A C 1
ATOM 918 O O . THR A 1 112 ? 6.926 0.007 7.152 1.00 84.12 112 THR A O 1
ATOM 921 N N . GLY A 1 113 ? 8.962 0.748 7.685 1.00 86.06 113 GLY A N 1
ATOM 922 C CA . GLY A 1 113 ? 8.657 0.922 9.111 1.00 86.06 113 GLY A CA 1
ATOM 923 C C . GLY A 1 113 ? 7.752 2.122 9.409 1.00 86.06 113 GLY A C 1
ATOM 924 O O . GLY A 1 113 ? 7.080 2.139 10.437 1.00 86.06 113 GLY A O 1
ATOM 925 N N . THR A 1 114 ? 7.720 3.113 8.516 1.00 91.19 114 THR A N 1
ATOM 926 C CA . THR A 1 114 ? 6.845 4.291 8.595 1.00 91.19 114 THR A CA 1
ATOM 927 C C . THR A 1 114 ? 5.822 4.288 7.476 1.00 91.19 114 THR A C 1
ATOM 929 O O . THR A 1 114 ? 6.094 3.768 6.390 1.00 91.19 114 THR A O 1
ATOM 932 N N . ILE A 1 115 ? 4.687 4.928 7.732 1.00 93.25 115 ILE A N 1
ATOM 933 C CA . ILE A 1 115 ? 3.637 5.148 6.743 1.00 93.25 115 ILE A CA 1
ATOM 934 C C . ILE A 1 115 ? 3.604 6.605 6.296 1.00 93.25 115 ILE A C 1
ATOM 936 O O . ILE A 1 115 ? 3.522 7.513 7.122 1.00 93.25 115 ILE A O 1
ATOM 940 N N . ASN A 1 116 ? 3.707 6.809 4.985 1.00 91.94 116 ASN A N 1
ATOM 941 C CA . ASN A 1 116 ? 3.643 8.135 4.383 1.00 91.94 116 ASN A CA 1
ATOM 942 C C . ASN A 1 116 ? 2.208 8.489 3.951 1.00 91.94 116 ASN A C 1
ATOM 944 O O . ASN A 1 116 ? 1.282 7.682 4.033 1.00 91.94 116 ASN A O 1
ATOM 948 N N . GLU A 1 117 ? 2.024 9.716 3.465 1.00 91.75 117 GLU A N 1
ATOM 949 C CA . GLU A 1 117 ? 0.694 10.214 3.108 1.00 91.75 117 GLU A CA 1
ATOM 950 C C . GLU A 1 117 ? 0.100 9.506 1.892 1.00 91.75 117 GLU A C 1
ATOM 952 O O . GLU A 1 117 ? -1.093 9.225 1.888 1.00 91.75 117 GLU A O 1
ATOM 957 N N . GLY A 1 118 ? 0.911 9.174 0.885 1.00 89.88 118 GLY A N 1
ATOM 958 C CA . GLY A 1 118 ? 0.436 8.439 -0.289 1.00 89.88 118 GLY A CA 1
ATOM 959 C C . GLY A 1 118 ? -0.041 7.030 0.064 1.00 89.88 118 GLY A C 1
ATOM 960 O O . GLY A 1 118 ? -1.079 6.583 -0.413 1.00 89.88 118 GLY A O 1
ATOM 961 N N . GLU A 1 119 ? 0.678 6.352 0.954 1.00 93.06 119 GLU A N 1
ATOM 962 C CA . GLU A 1 119 ? 0.311 5.038 1.475 1.00 93.06 119 GLU A CA 1
ATOM 963 C C . GLU A 1 119 ? -0.983 5.108 2.293 1.00 93.06 119 GLU A C 1
ATOM 965 O O . GLU A 1 119 ? -1.863 4.269 2.109 1.00 93.06 119 GLU A O 1
ATOM 970 N N . LEU A 1 120 ? -1.140 6.124 3.151 1.00 94.44 120 LEU A N 1
ATOM 971 C CA . LEU A 1 120 ? -2.374 6.315 3.916 1.00 94.44 120 LEU A CA 1
ATOM 972 C C . LEU A 1 120 ? -3.569 6.658 3.013 1.00 94.44 120 LEU A C 1
ATOM 974 O O . LEU A 1 120 ? -4.665 6.164 3.259 1.00 94.44 120 LEU A O 1
ATOM 978 N N . LYS A 1 121 ? -3.365 7.454 1.956 1.00 92.88 121 LYS A N 1
ATOM 979 C CA . LYS A 1 121 ? -4.398 7.750 0.948 1.00 92.88 121 LYS A CA 1
ATOM 980 C C . LYS A 1 121 ? -4.864 6.488 0.234 1.00 92.88 121 LYS A C 1
ATOM 982 O O . LYS A 1 121 ? -6.065 6.280 0.107 1.00 92.88 121 LYS A O 1
ATOM 987 N N . PHE A 1 122 ? -3.945 5.608 -0.161 1.00 92.56 122 PHE A N 1
ATOM 988 C CA . PHE A 1 122 ? -4.339 4.311 -0.708 1.00 92.56 122 PHE A CA 1
ATOM 989 C C . PHE A 1 122 ? -5.131 3.488 0.300 1.00 92.56 122 PHE A C 1
ATOM 991 O O . PHE A 1 122 ? -6.181 2.963 -0.059 1.00 92.56 122 PHE A O 1
ATOM 998 N N . LEU A 1 123 ? -4.667 3.395 1.553 1.00 93.94 123 LEU A N 1
ATOM 999 C CA . LEU A 1 123 ? -5.407 2.676 2.591 1.00 93.94 123 LEU A CA 1
ATOM 1000 C C . LEU A 1 123 ? -6.825 3.232 2.760 1.00 93.94 123 LEU A C 1
ATOM 1002 O O . LEU A 1 123 ? -7.750 2.430 2.799 1.00 93.94 123 LEU A O 1
ATOM 1006 N N . ASP A 1 124 ? -7.008 4.558 2.790 1.00 93.19 124 ASP A N 1
ATOM 1007 C CA . ASP A 1 124 ? -8.334 5.195 2.804 1.00 93.19 124 ASP A CA 1
ATOM 1008 C C . ASP A 1 124 ? -9.210 4.693 1.645 1.00 93.19 124 ASP A C 1
ATOM 1010 O O . ASP A 1 124 ? -10.316 4.202 1.876 1.00 93.19 124 ASP A O 1
ATOM 1014 N N . MET A 1 125 ? -8.685 4.708 0.416 1.00 90.50 125 MET A N 1
ATOM 1015 C CA . MET A 1 125 ? -9.417 4.230 -0.762 1.00 90.50 125 MET A CA 1
ATOM 1016 C C . MET A 1 125 ? -9.809 2.755 -0.645 1.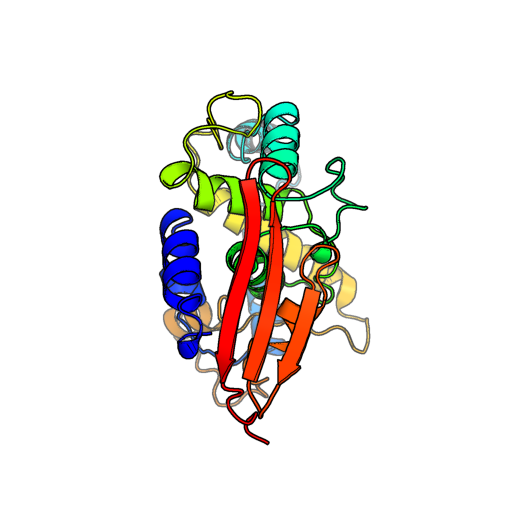00 90.50 125 MET A C 1
ATOM 1018 O O . MET A 1 125 ? -10.933 2.389 -0.982 1.00 90.50 125 MET A O 1
ATOM 1022 N N . GLY A 1 126 ? -8.904 1.910 -0.148 1.00 90.69 126 GLY A N 1
ATOM 1023 C CA . GLY A 1 126 ? -9.155 0.478 -0.004 1.00 90.69 126 GLY A CA 1
ATOM 1024 C C . GLY A 1 126 ? -10.155 0.131 1.099 1.00 90.69 126 GLY A C 1
ATOM 1025 O O . GLY A 1 126 ? -10.899 -0.842 0.962 1.00 90.69 126 GLY A O 1
ATOM 1026 N N . ILE A 1 127 ? -10.203 0.918 2.181 1.00 91.25 127 ILE A N 1
ATOM 1027 C CA . ILE A 1 127 ? -11.125 0.676 3.301 1.00 91.25 127 ILE A CA 1
ATOM 1028 C C . ILE A 1 127 ? -12.471 1.368 3.130 1.00 91.25 127 ILE A C 1
ATOM 1030 O O . ILE A 1 127 ? -13.449 0.877 3.680 1.00 91.25 127 ILE A O 1
ATOM 1034 N N . LYS A 1 128 ? -12.550 2.481 2.393 1.00 89.88 128 LYS A N 1
ATOM 1035 C CA . LYS A 1 128 ? -13.775 3.281 2.239 1.00 89.88 128 LYS A CA 1
ATOM 1036 C C . LYS A 1 128 ? -15.010 2.451 1.837 1.00 89.88 128 LYS A C 1
ATOM 1038 O O . LYS A 1 128 ? -16.076 2.708 2.397 1.00 89.88 128 LYS A O 1
ATOM 1043 N N . PRO A 1 129 ? -14.926 1.454 0.929 1.00 88.25 129 PRO A N 1
ATOM 1044 C CA . PRO A 1 129 ? -16.074 0.600 0.607 1.00 88.25 129 PRO A CA 1
ATOM 1045 C C . PRO A 1 129 ? -16.513 -0.324 1.752 1.00 88.25 129 PRO A C 1
ATOM 1047 O O . PRO A 1 129 ? -17.673 -0.715 1.808 1.00 88.25 129 PRO A O 1
ATOM 1050 N N . LEU A 1 130 ? -15.601 -0.668 2.665 1.00 84.31 130 LEU A N 1
ATOM 1051 C CA . LEU A 1 130 ? -15.850 -1.557 3.807 1.00 84.31 130 LEU A CA 1
ATOM 1052 C C . LEU A 1 130 ? -16.298 -0.776 5.048 1.00 84.31 130 LEU A C 1
ATOM 1054 O O . LEU A 1 130 ? -17.102 -1.246 5.848 1.00 84.31 130 LEU A O 1
ATOM 1058 N N . LEU A 1 131 ? -15.766 0.433 5.204 1.00 83.69 131 LEU A N 1
ATOM 1059 C CA . LEU A 1 131 ? -15.975 1.312 6.337 1.00 83.69 131 LEU A CA 1
ATOM 1060 C C . LEU A 1 131 ? -16.480 2.665 5.824 1.00 83.69 131 LEU A C 1
ATOM 1062 O O . LEU A 1 131 ? -15.715 3.500 5.352 1.00 83.69 131 LEU A O 1
ATOM 1066 N N . SER A 1 132 ? -17.780 2.917 5.961 1.00 79.50 132 SER A N 1
ATOM 1067 C CA . SER A 1 132 ? -18.376 4.181 5.503 1.00 79.50 132 SER A CA 1
ATOM 1068 C C . SER A 1 132 ? -18.125 5.364 6.452 1.00 79.50 132 SER A C 1
ATOM 1070 O O . SER A 1 132 ? -18.331 6.524 6.066 1.00 79.50 132 SER A O 1
ATOM 1072 N N . ARG A 1 133 ? -17.701 5.100 7.700 1.00 86.38 133 ARG A N 1
ATOM 1073 C CA . ARG A 1 133 ? -17.528 6.102 8.764 1.00 86.38 133 ARG A CA 1
ATOM 1074 C C . ARG A 1 133 ? -16.292 5.852 9.626 1.00 86.38 133 ARG A C 1
ATOM 1076 O O . ARG A 1 133 ? -15.984 4.715 9.951 1.00 86.38 133 ARG A O 1
ATOM 1083 N N . THR A 1 134 ? -15.632 6.927 10.040 1.00 88.56 134 THR A N 1
ATOM 1084 C CA . THR A 1 134 ? -14.525 6.910 11.006 1.00 88.56 134 THR A CA 1
ATOM 1085 C C . THR A 1 134 ? -15.024 6.695 12.435 1.00 88.56 134 THR A C 1
ATOM 1087 O O . THR A 1 134 ? -16.222 6.791 12.706 1.00 88.56 134 THR A O 1
ATOM 1090 N N . SER A 1 135 ? -14.106 6.426 13.366 1.00 84.38 135 SER A N 1
ATOM 1091 C CA . SER A 1 135 ? -14.416 6.192 14.785 1.00 84.38 135 SER A CA 1
ATOM 1092 C C . SER A 1 135 ? -15.145 7.359 15.472 1.00 84.38 135 SER A C 1
ATOM 1094 O O . SER A 1 135 ? -15.901 7.130 16.408 1.00 84.38 135 SER A O 1
ATOM 1096 N N . ASP A 1 136 ? -14.992 8.594 14.980 1.00 87.31 136 ASP A N 1
ATOM 1097 C CA . ASP A 1 136 ? -15.739 9.788 15.418 1.00 87.31 136 ASP A CA 1
ATOM 1098 C C . ASP A 1 136 ? -17.107 9.963 14.710 1.00 87.31 136 ASP A C 1
ATOM 1100 O O . ASP A 1 136 ? -17.726 11.030 14.764 1.00 87.31 136 ASP A O 1
ATOM 1104 N N . GLY A 1 137 ? -17.576 8.941 13.987 1.00 87.00 137 GLY A N 1
ATOM 1105 C CA . GLY A 1 137 ? -18.869 8.903 13.300 1.00 87.00 137 GLY A CA 1
ATOM 1106 C C . GLY A 1 137 ? -18.946 9.712 11.999 1.00 87.00 137 GLY A C 1
ATOM 1107 O O . GLY A 1 137 ? -20.000 9.735 11.345 1.00 87.00 137 GLY A O 1
ATOM 1108 N N . LYS A 1 138 ? -17.866 10.385 11.578 1.00 91.31 138 LYS A N 1
ATOM 1109 C CA . LYS A 1 138 ? -17.837 11.168 10.331 1.00 91.31 138 LYS A CA 1
ATOM 1110 C C . LYS A 1 138 ? -17.726 10.254 9.111 1.00 91.31 138 LYS A C 1
ATOM 1112 O O . LYS A 1 138 ? -17.098 9.208 9.152 1.00 91.31 138 LYS A O 1
ATOM 1117 N N . ARG A 1 139 ? -18.358 10.643 7.999 1.00 91.25 139 ARG A N 1
ATOM 1118 C CA . ARG A 1 139 ? -18.304 9.873 6.743 1.00 91.25 139 ARG A CA 1
ATOM 1119 C C . ARG A 1 139 ? -16.913 9.942 6.116 1.00 91.25 139 ARG A C 1
ATOM 1121 O O . ARG A 1 139 ? -16.373 11.045 5.999 1.00 91.25 139 ARG A O 1
ATOM 1128 N N . ILE A 1 140 ? -16.425 8.801 5.632 1.00 89.88 140 ILE A N 1
ATOM 1129 C CA . ILE A 1 140 ? -15.244 8.724 4.767 1.00 89.88 140 ILE A CA 1
ATOM 1130 C C . ILE A 1 140 ? -15.674 9.124 3.355 1.00 89.88 140 ILE A C 1
ATOM 1132 O O . ILE A 1 140 ? -16.498 8.468 2.715 1.00 89.88 140 ILE A O 1
ATOM 1136 N N . ARG A 1 141 ? -15.175 10.266 2.896 1.00 90.19 141 ARG A N 1
ATOM 1137 C CA . ARG A 1 141 ? -15.359 10.773 1.535 1.00 90.19 141 ARG A CA 1
ATOM 1138 C C . ARG A 1 141 ? -14.244 10.282 0.616 1.00 90.19 141 ARG A C 1
ATOM 1140 O O . ARG A 1 141 ? -14.544 9.999 -0.538 1.00 90.19 141 ARG A O 1
ATOM 1147 N N . GLY A 1 142 ? -13.026 10.129 1.124 1.00 88.56 142 GLY A N 1
ATOM 1148 C CA . GLY A 1 142 ? -11.837 9.758 0.366 1.00 88.56 142 GLY A CA 1
ATOM 1149 C C . GLY A 1 142 ? -11.423 10.833 -0.635 1.00 88.56 142 GLY A C 1
ATOM 1150 O O . GLY A 1 142 ? -11.658 12.027 -0.407 1.00 88.56 142 GLY A O 1
ATOM 1151 N N . ASP A 1 143 ? -10.816 10.400 -1.741 1.00 87.06 143 ASP A N 1
ATOM 1152 C CA . ASP A 1 143 ? -10.425 11.298 -2.823 1.00 87.06 143 ASP A CA 1
ATOM 1153 C C . ASP A 1 143 ? -11.640 12.046 -3.392 1.00 87.06 143 ASP A C 1
ATOM 1155 O O . ASP A 1 143 ? -12.713 11.475 -3.601 1.00 87.06 143 ASP A O 1
ATOM 1159 N N . ARG A 1 144 ? -11.460 13.347 -3.609 1.00 84.69 144 ARG A N 1
ATOM 1160 C CA . ARG A 1 144 ? -12.454 14.268 -4.183 1.00 84.69 144 ARG A CA 1
ATOM 1161 C C . ARG A 1 144 ? -12.053 14.752 -5.564 1.00 84.69 144 ARG A C 1
ATOM 1163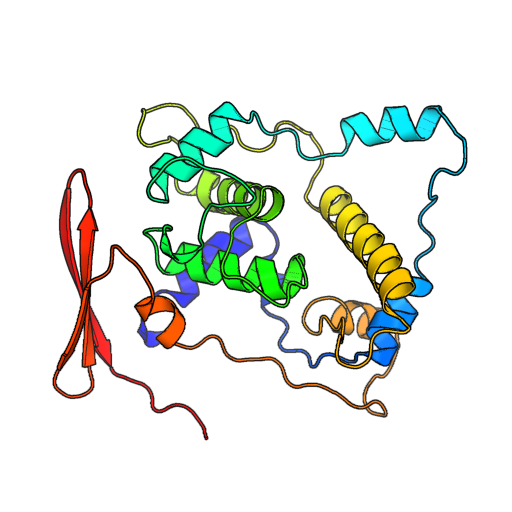 O O . ARG A 1 144 ? -12.706 15.640 -6.101 1.00 84.69 144 ARG A O 1
ATOM 1170 N N . SER A 1 145 ? -10.924 14.271 -6.065 1.00 75.81 145 SER A N 1
ATOM 1171 C CA . SER A 1 145 ? -10.559 14.465 -7.450 1.00 75.81 145 SER A CA 1
ATOM 1172 C C . SER A 1 145 ? -11.376 13.488 -8.296 1.00 75.81 145 SER A C 1
ATOM 1174 O O . SER A 1 145 ? -11.592 12.348 -7.888 1.00 75.81 145 SER A O 1
ATOM 1176 N N . ASP A 1 146 ? -11.787 13.900 -9.492 1.00 66.69 146 ASP A N 1
ATOM 1177 C CA . ASP A 1 146 ? -12.332 12.974 -10.498 1.00 66.69 146 ASP A CA 1
ATOM 1178 C C . ASP A 1 146 ? 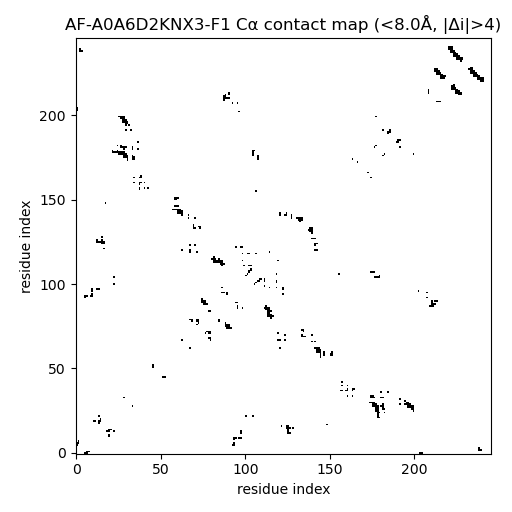-11.205 12.172 -11.185 1.00 66.69 146 ASP A C 1
ATOM 1180 O O . ASP A 1 146 ? -11.362 11.620 -12.274 1.00 66.69 146 ASP A O 1
ATOM 1184 N N . THR A 1 147 ? -10.025 12.122 -10.560 1.00 64.06 147 THR A N 1
ATOM 1185 C CA . THR A 1 147 ? -8.823 11.522 -11.120 1.00 64.06 147 THR A CA 1
ATOM 1186 C C . THR A 1 147 ? -8.672 10.118 -10.554 1.00 64.06 147 THR A C 1
ATOM 1188 O O . THR A 1 147 ? -8.406 9.933 -9.370 1.00 64.06 147 THR A O 1
ATOM 1191 N N . GLY A 1 148 ? -8.832 9.096 -11.397 1.00 70.50 148 GLY A N 1
ATOM 1192 C CA . GLY A 1 148 ? -8.526 7.718 -11.004 1.00 70.50 148 GLY A CA 1
ATOM 1193 C C . GLY A 1 148 ? -7.050 7.528 -10.613 1.00 70.50 148 GLY A C 1
ATOM 1194 O O . GLY A 1 148 ? -6.219 8.428 -10.742 1.00 70.50 148 GLY A O 1
ATOM 1195 N N . ASN A 1 149 ? -6.676 6.309 -10.215 1.00 76.38 149 ASN A N 1
ATOM 1196 C CA . ASN A 1 149 ? -5.318 5.992 -9.736 1.00 76.38 149 ASN A CA 1
ATOM 1197 C C . ASN A 1 149 ? -4.189 6.178 -10.767 1.00 76.38 149 ASN A C 1
ATOM 1199 O O . ASN A 1 149 ? -3.017 6.131 -10.399 1.00 76.38 149 ASN A O 1
ATOM 1203 N N . LEU A 1 150 ? -4.520 6.414 -12.040 1.00 74.56 150 LEU A N 1
ATOM 1204 C CA . LEU A 1 150 ? -3.561 6.564 -13.133 1.00 74.56 150 LEU A CA 1
ATOM 1205 C C . LEU A 1 150 ? -2.634 7.776 -12.963 1.00 74.56 150 LEU A C 1
ATOM 1207 O O . LEU A 1 150 ? -1.424 7.638 -13.114 1.00 74.56 150 LEU A O 1
ATOM 1211 N N . MET A 1 151 ? -3.167 8.959 -12.648 1.00 77.25 151 MET A N 1
ATOM 1212 C CA . MET A 1 151 ? -2.324 10.161 -12.540 1.00 77.25 151 MET A CA 1
ATOM 1213 C C . MET A 1 151 ? -1.374 10.105 -11.334 1.00 77.25 151 MET A C 1
ATOM 1215 O O . MET A 1 151 ? -0.177 10.326 -11.529 1.00 77.25 151 MET A O 1
ATOM 1219 N N . PRO A 1 152 ? -1.829 9.732 -10.119 1.00 75.44 152 PRO A N 1
ATOM 1220 C CA . PRO A 1 152 ? -0.932 9.478 -8.991 1.00 75.44 152 PRO A CA 1
ATOM 1221 C C . PRO A 1 152 ? 0.126 8.417 -9.299 1.00 75.44 152 PRO A C 1
ATOM 1223 O O . PRO A 1 152 ? 1.273 8.554 -8.886 1.00 75.44 152 PRO A O 1
ATOM 1226 N N . PHE A 1 153 ? -0.238 7.375 -10.051 1.00 79.75 153 PHE A N 1
ATOM 1227 C CA . PHE A 1 153 ? 0.696 6.342 -10.484 1.00 79.75 153 PHE A CA 1
ATOM 1228 C C . PHE A 1 153 ? 1.804 6.891 -11.395 1.00 79.75 153 PHE A C 1
ATOM 1230 O O . PHE A 1 153 ? 2.984 6.637 -11.147 1.00 79.75 153 PHE A O 1
ATOM 1237 N N . LEU A 1 154 ? 1.451 7.691 -12.405 1.00 79.00 154 LEU A N 1
ATOM 1238 C CA . LEU A 1 154 ? 2.419 8.324 -13.307 1.00 79.00 154 LEU A CA 1
ATOM 1239 C C . LEU A 1 154 ? 3.342 9.310 -12.575 1.00 79.00 154 LEU A C 1
ATOM 1241 O O . LEU A 1 154 ? 4.551 9.308 -12.814 1.00 79.00 154 LEU A O 1
ATOM 1245 N N . ASP A 1 155 ? 2.800 10.107 -11.650 1.00 77.94 155 ASP A N 1
ATOM 1246 C CA . ASP A 1 155 ? 3.581 11.014 -10.791 1.00 77.94 155 ASP A CA 1
ATOM 1247 C C . ASP A 1 155 ? 4.616 10.238 -9.957 1.00 77.94 155 ASP A C 1
ATOM 1249 O O . ASP A 1 155 ? 5.773 10.647 -9.791 1.00 77.94 155 ASP A O 1
ATOM 1253 N N . HIS A 1 156 ? 4.230 9.050 -9.493 1.00 80.12 156 HIS A N 1
ATOM 1254 C CA . HIS A 1 156 ? 5.115 8.179 -8.739 1.00 80.12 156 HIS A CA 1
ATOM 1255 C C . HIS A 1 156 ? 6.243 7.587 -9.584 1.00 80.12 156 HIS A C 1
ATOM 1257 O O . HIS A 1 156 ? 7.411 7.658 -9.193 1.00 80.12 156 HIS A O 1
ATOM 1263 N N . LEU A 1 157 ? 5.925 7.087 -10.780 1.00 81.69 157 LEU A N 1
ATOM 1264 C CA . LEU A 1 157 ? 6.939 6.644 -11.735 1.00 81.69 157 LEU A CA 1
ATOM 1265 C C . LEU A 1 157 ? 7.926 7.777 -12.069 1.00 81.69 157 LEU A C 1
ATOM 1267 O O . LEU A 1 157 ? 9.141 7.567 -12.088 1.00 81.69 157 LEU A O 1
ATOM 1271 N N . LEU A 1 158 ? 7.437 9.002 -12.262 1.00 79.88 158 LEU A N 1
ATOM 1272 C CA . LEU A 1 158 ? 8.287 10.162 -12.532 1.00 79.88 158 LEU A CA 1
ATOM 1273 C C . LEU A 1 158 ? 9.223 10.488 -11.356 1.00 79.88 158 LEU A C 1
ATOM 1275 O O . LEU A 1 158 ? 10.410 10.758 -11.557 1.00 79.88 158 LEU A O 1
ATOM 1279 N N . THR A 1 159 ? 8.726 10.381 -10.123 1.00 80.12 159 THR A N 1
ATOM 1280 C CA . THR A 1 159 ? 9.545 10.518 -8.907 1.00 80.12 159 THR A CA 1
ATOM 1281 C C . THR A 1 159 ? 10.677 9.483 -8.879 1.00 80.12 159 THR A C 1
ATOM 1283 O O . THR A 1 159 ? 11.817 9.792 -8.504 1.00 80.12 159 THR A O 1
ATOM 1286 N N . TYR A 1 160 ? 10.415 8.260 -9.342 1.00 81.00 160 TYR A N 1
ATOM 1287 C CA . TYR A 1 160 ? 11.444 7.229 -9.461 1.00 81.00 160 TYR A CA 1
ATOM 1288 C C . TYR A 1 160 ? 12.459 7.488 -10.546 1.00 81.00 160 TYR A C 1
ATOM 1290 O O . TYR A 1 160 ? 13.627 7.188 -10.323 1.00 81.00 160 TYR A O 1
ATOM 1298 N N . LYS A 1 161 ? 12.071 8.080 -11.675 1.00 81.94 161 LYS A N 1
ATOM 1299 C CA . LYS A 1 161 ? 13.035 8.511 -12.692 1.00 81.94 161 LYS A CA 1
ATOM 1300 C C . LYS A 1 161 ? 14.072 9.460 -12.090 1.00 81.94 161 LYS A C 1
ATOM 1302 O O . LYS A 1 161 ? 15.273 9.233 -12.237 1.00 81.94 161 LYS A O 1
ATOM 1307 N N . ILE A 1 162 ? 13.614 10.484 -11.367 1.00 77.00 162 ILE A N 1
ATOM 1308 C CA . ILE A 1 162 ? 14.494 11.451 -10.689 1.00 77.00 162 ILE A CA 1
ATOM 1309 C C . ILE A 1 162 ? 15.380 10.732 -9.662 1.00 77.00 162 ILE A C 1
ATOM 1311 O O . ILE A 1 162 ? 16.592 10.943 -9.614 1.00 77.00 162 ILE A O 1
ATOM 1315 N N . THR A 1 163 ? 14.797 9.829 -8.872 1.00 76.62 163 THR A N 1
ATOM 1316 C CA . THR A 1 163 ? 15.529 9.059 -7.856 1.00 76.62 163 THR A CA 1
ATOM 1317 C C . THR A 1 163 ? 16.585 8.139 -8.474 1.00 76.62 163 THR A C 1
ATOM 1319 O O . THR A 1 163 ? 17.717 8.093 -7.988 1.00 76.62 163 THR A O 1
ATOM 1322 N N . ALA A 1 164 ? 16.250 7.429 -9.551 1.00 74.31 164 ALA A N 1
ATOM 1323 C CA . ALA A 1 164 ? 17.153 6.548 -10.283 1.00 74.31 164 ALA A CA 1
ATOM 1324 C C . ALA A 1 164 ? 18.340 7.335 -10.846 1.00 74.31 164 ALA A C 1
ATOM 1326 O O . ALA A 1 164 ? 19.486 6.921 -10.685 1.00 74.31 164 ALA A O 1
ATOM 1327 N N . TYR A 1 165 ? 18.074 8.512 -11.420 1.00 74.69 165 TYR A N 1
ATOM 1328 C CA . TYR A 1 165 ? 19.110 9.411 -11.919 1.00 74.69 165 TYR A CA 1
ATOM 1329 C C . TYR A 1 165 ? 20.036 9.902 -10.797 1.00 74.69 165 TYR A C 1
ATOM 1331 O O . TYR A 1 165 ? 21.254 9.754 -10.891 1.00 74.69 165 TYR A O 1
ATOM 1339 N N . ASN A 1 166 ? 19.475 10.418 -9.700 1.00 73.31 166 ASN A N 1
ATOM 1340 C CA . ASN A 1 166 ? 20.249 10.990 -8.593 1.00 73.31 166 ASN A CA 1
ATOM 1341 C C . ASN A 1 166 ? 21.067 9.941 -7.825 1.00 73.31 166 ASN A C 1
ATOM 1343 O O . ASN A 1 166 ? 22.139 10.238 -7.303 1.00 73.31 166 ASN A O 1
ATOM 1347 N N . THR A 1 167 ? 20.574 8.704 -7.744 1.00 68.88 167 THR A N 1
ATOM 1348 C CA . THR A 1 167 ? 21.227 7.625 -6.986 1.00 68.88 167 THR A CA 1
ATOM 1349 C C . THR A 1 167 ? 22.074 6.693 -7.851 1.00 68.88 167 THR A C 1
ATOM 1351 O O . THR A 1 167 ? 22.649 5.745 -7.320 1.00 68.88 167 THR A O 1
ATOM 1354 N N . ARG A 1 168 ? 22.239 6.983 -9.153 1.00 68.94 168 ARG A N 1
ATOM 1355 C CA . ARG A 1 168 ? 22.978 6.134 -10.111 1.00 68.94 168 ARG A CA 1
ATOM 1356 C C . ARG A 1 168 ? 24.416 5.806 -9.692 1.00 68.94 168 ARG A C 1
ATOM 1358 O O . ARG A 1 168 ? 24.931 4.752 -10.046 1.00 68.94 168 ARG A O 1
ATOM 1365 N N . HIS A 1 169 ? 25.054 6.688 -8.921 1.00 68.81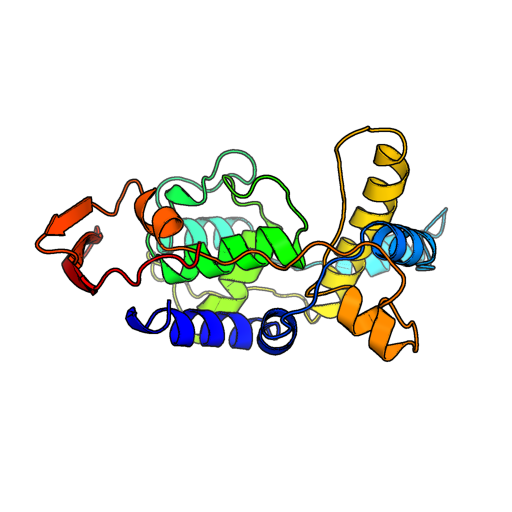 169 HIS A N 1
ATOM 1366 C CA . HIS A 1 169 ? 26.427 6.515 -8.434 1.00 68.81 169 HIS A CA 1
ATOM 1367 C C . HIS A 1 169 ? 26.514 5.838 -7.051 1.00 68.81 169 HIS A C 1
ATOM 1369 O O . HIS A 1 169 ? 27.604 5.478 -6.611 1.00 68.81 169 HIS A O 1
ATOM 1375 N N . GLN A 1 170 ? 25.390 5.641 -6.347 1.00 67.00 170 GLN A N 1
ATOM 1376 C CA . GLN A 1 170 ? 25.376 5.024 -5.018 1.00 67.00 170 GLN A CA 1
ATOM 1377 C C . GLN A 1 170 ? 25.527 3.500 -5.124 1.00 67.00 170 GLN A C 1
ATOM 1379 O O . GLN A 1 170 ? 24.612 2.788 -5.550 1.00 67.00 170 GLN A O 1
ATOM 1384 N N . ARG A 1 171 ? 26.671 2.966 -4.677 1.00 56.78 171 ARG A N 1
ATOM 1385 C CA . ARG A 1 171 ? 26.869 1.515 -4.539 1.00 56.78 171 ARG A CA 1
ATOM 1386 C C . ARG A 1 171 ? 25.929 0.968 -3.452 1.00 56.78 171 ARG A C 1
ATOM 1388 O O . ARG A 1 171 ? 25.892 1.479 -2.340 1.00 56.78 171 ARG A O 1
ATOM 1395 N N . GLY A 1 172 ? 25.144 -0.062 -3.784 1.00 59.03 172 GLY A N 1
ATOM 1396 C CA . GLY A 1 172 ? 24.264 -0.775 -2.842 1.00 59.03 172 GLY A CA 1
ATOM 1397 C C . GLY A 1 172 ? 22.780 -0.375 -2.847 1.00 59.03 172 GLY A C 1
ATOM 1398 O O . GLY A 1 172 ? 21.964 -1.094 -2.267 1.00 59.03 172 GLY A O 1
ATOM 1399 N N . ARG A 1 173 ? 22.382 0.709 -3.531 1.00 59.53 173 ARG A N 1
ATOM 1400 C CA . ARG A 1 173 ? 20.959 1.010 -3.771 1.00 59.53 173 ARG A CA 1
ATOM 1401 C C . ARG A 1 173 ? 20.524 0.362 -5.088 1.00 59.53 173 ARG A C 1
ATOM 1403 O O . ARG A 1 173 ? 21.121 0.591 -6.140 1.00 59.53 173 ARG A O 1
ATOM 1410 N N . ARG A 1 174 ? 19.515 -0.508 -5.026 1.00 67.12 174 ARG A N 1
ATOM 1411 C CA . ARG A 1 174 ? 18.911 -1.154 -6.196 1.00 67.12 174 ARG A CA 1
ATOM 1412 C C . ARG A 1 174 ? 17.445 -0.753 -6.236 1.00 67.12 174 ARG A C 1
ATOM 1414 O O . ARG A 1 174 ? 16.680 -1.180 -5.383 1.00 67.12 174 ARG A O 1
ATOM 1421 N N . LEU A 1 175 ? 17.094 0.130 -7.165 1.00 79.12 175 LEU A N 1
ATOM 1422 C CA . LEU A 1 175 ? 15.702 0.376 -7.506 1.00 79.12 175 LEU A CA 1
ATOM 1423 C C . LEU A 1 175 ? 15.300 -0.712 -8.502 1.00 79.12 175 LEU A C 1
ATOM 1425 O O . LEU A 1 175 ? 15.814 -0.746 -9.617 1.00 79.12 175 LEU A O 1
ATOM 1429 N N . SER A 1 176 ? 14.456 -1.636 -8.066 1.00 80.50 176 SER A N 1
ATOM 1430 C CA . SER A 1 176 ? 13.903 -2.704 -8.893 1.00 80.50 176 SER A CA 1
ATOM 1431 C C . SER A 1 176 ? 12.490 -2.993 -8.403 1.00 80.50 176 SER A C 1
ATOM 1433 O O . SER A 1 176 ? 12.259 -3.088 -7.199 1.00 80.50 176 SER A O 1
ATOM 1435 N N . VAL A 1 177 ? 11.527 -3.081 -9.323 1.00 81.69 177 VAL A N 1
ATOM 1436 C CA . VAL A 1 177 ? 10.114 -3.275 -8.963 1.00 81.69 177 VAL A CA 1
ATOM 1437 C C . VAL A 1 177 ? 9.504 -4.348 -9.858 1.00 81.69 177 VAL A C 1
ATOM 1439 O O . VAL A 1 177 ? 8.898 -4.047 -10.882 1.00 81.69 177 VAL A O 1
ATOM 1442 N N . GLY A 1 178 ? 9.691 -5.612 -9.476 1.00 82.38 178 GLY A N 1
ATOM 1443 C CA . GLY A 1 178 ? 9.339 -6.769 -10.309 1.00 82.38 178 GLY A CA 1
ATOM 1444 C C . GLY A 1 178 ? 7.853 -6.843 -10.638 1.00 82.38 178 GLY A C 1
ATOM 1445 O O . GLY A 1 178 ? 7.477 -6.768 -11.800 1.00 82.38 178 GLY A O 1
ATOM 1446 N N . GLY A 1 179 ? 6.993 -6.869 -9.617 1.00 80.88 179 GLY A N 1
ATOM 1447 C CA . GLY A 1 179 ? 5.537 -6.967 -9.798 1.00 80.88 179 GLY A CA 1
ATOM 1448 C C . GLY A 1 179 ? 4.881 -5.795 -10.544 1.00 80.88 179 GLY A C 1
ATOM 1449 O O . GLY A 1 179 ? 3.712 -5.889 -10.898 1.00 80.88 179 GLY A O 1
ATOM 1450 N N . LEU A 1 180 ? 5.612 -4.703 -10.800 1.00 84.81 180 LEU A N 1
ATOM 1451 C CA . LEU A 1 180 ? 5.099 -3.534 -11.515 1.00 84.81 180 LEU A CA 1
ATOM 1452 C C . LEU A 1 180 ? 5.755 -3.327 -12.876 1.00 84.81 180 LEU A C 1
ATOM 1454 O O . LEU A 1 180 ? 5.065 -3.234 -13.885 1.00 84.81 180 LEU A O 1
ATOM 1458 N N . ILE A 1 181 ? 7.080 -3.222 -12.905 1.00 87.88 181 ILE A N 1
ATOM 1459 C CA . ILE A 1 181 ? 7.813 -2.822 -14.106 1.00 87.88 181 ILE A CA 1
ATOM 1460 C C . ILE A 1 181 ? 8.015 -4.014 -15.036 1.00 87.88 181 ILE A C 1
ATOM 1462 O O . ILE A 1 181 ? 7.884 -3.859 -16.247 1.00 87.88 181 ILE A O 1
ATOM 1466 N N . THR A 1 182 ? 8.260 -5.211 -14.501 1.00 89.25 182 THR A N 1
ATOM 1467 C CA . THR A 1 182 ? 8.468 -6.401 -15.332 1.00 89.25 182 THR A CA 1
ATOM 1468 C C . THR A 1 182 ? 7.241 -6.730 -16.199 1.00 89.25 182 THR A C 1
ATOM 1470 O O . THR A 1 182 ? 7.429 -6.898 -17.400 1.00 89.25 182 THR A O 1
ATOM 1473 N N . PRO A 1 183 ? 5.985 -6.727 -15.693 1.00 88.75 183 PRO A N 1
ATOM 1474 C CA . PRO A 1 183 ? 4.808 -6.887 -16.549 1.00 88.75 183 PRO A CA 1
ATOM 1475 C C . PRO A 1 183 ? 4.707 -5.850 -17.676 1.00 88.75 183 PRO A C 1
ATOM 1477 O O . PRO A 1 183 ? 4.309 -6.199 -18.783 1.00 88.75 183 PRO A O 1
ATOM 1480 N N . ILE A 1 184 ? 5.079 -4.589 -17.414 1.00 88.38 184 ILE A N 1
ATOM 1481 C CA . ILE A 1 184 ? 5.062 -3.515 -18.422 1.00 88.38 184 ILE A CA 1
ATOM 1482 C C . ILE A 1 184 ? 6.106 -3.792 -19.509 1.00 88.38 184 ILE A C 1
ATOM 1484 O O . ILE A 1 184 ? 5.804 -3.682 -20.694 1.00 88.38 184 ILE A O 1
ATOM 1488 N N . LEU A 1 185 ? 7.316 -4.187 -19.110 1.00 89.25 185 LEU A N 1
ATOM 1489 C CA . LEU A 1 185 ? 8.393 -4.555 -20.028 1.00 89.25 185 LEU A CA 1
ATOM 1490 C C . LEU A 1 185 ? 8.000 -5.744 -20.911 1.00 89.25 185 LEU A C 1
ATOM 1492 O O . LEU A 1 185 ? 8.133 -5.665 -22.130 1.00 89.25 185 LEU A O 1
ATOM 1496 N N . CYS A 1 186 ? 7.453 -6.806 -20.316 1.00 89.56 186 CYS A N 1
ATOM 1497 C CA . CYS A 1 186 ? 6.980 -7.972 -21.059 1.00 89.56 186 CYS A CA 1
ATOM 1498 C C . CYS A 1 186 ? 5.849 -7.604 -22.030 1.00 89.56 186 CYS A C 1
ATOM 1500 O O . CYS A 1 186 ? 5.866 -8.040 -23.178 1.00 89.56 186 CYS A O 1
ATOM 1502 N N . ALA A 1 187 ? 4.903 -6.756 -21.610 1.00 89.12 187 ALA A N 1
ATOM 1503 C CA . ALA A 1 187 ? 3.838 -6.261 -22.485 1.00 89.12 187 ALA A CA 1
ATOM 1504 C C . ALA A 1 187 ? 4.370 -5.410 -23.655 1.00 89.12 187 ALA A C 1
ATOM 1506 O O . ALA A 1 187 ? 3.748 -5.372 -24.712 1.00 89.12 187 ALA A O 1
ATOM 1507 N N . ALA A 1 188 ? 5.527 -4.763 -23.487 1.00 89.44 188 ALA A N 1
ATOM 1508 C CA . ALA A 1 188 ? 6.230 -4.028 -24.537 1.00 89.44 188 ALA A CA 1
ATOM 1509 C C . ALA A 1 188 ? 7.149 -4.915 -25.409 1.00 89.44 188 ALA A C 1
ATOM 1511 O O . ALA A 1 188 ? 7.878 -4.390 -26.248 1.00 89.44 188 ALA A O 1
ATOM 1512 N N . GLY A 1 189 ? 7.140 -6.240 -25.218 1.00 90.38 189 GLY A N 1
ATOM 1513 C CA . GLY A 1 189 ? 7.953 -7.185 -25.990 1.00 90.38 189 GLY A CA 1
ATOM 1514 C C . GLY A 1 189 ? 9.408 -7.311 -25.527 1.00 90.38 189 GLY A C 1
ATOM 1515 O O . GLY A 1 189 ? 10.222 -7.907 -26.229 1.00 90.38 189 GLY A O 1
ATOM 1516 N N . VAL A 1 190 ? 9.762 -6.773 -24.356 1.00 89.94 190 VAL A N 1
ATOM 1517 C CA . VAL A 1 190 ? 11.104 -6.938 -23.782 1.00 89.94 190 VAL A CA 1
ATOM 1518 C C . VAL A 1 190 ? 11.203 -8.311 -23.121 1.00 89.94 190 VAL A C 1
ATOM 1520 O O . VAL A 1 190 ? 10.444 -8.607 -22.197 1.00 89.94 190 VAL A O 1
ATOM 1523 N N . ASN A 1 191 ? 12.164 -9.129 -23.558 1.00 86.44 191 ASN A N 1
ATOM 1524 C CA . ASN A 1 191 ? 12.481 -10.404 -22.918 1.00 86.44 191 ASN A CA 1
ATOM 1525 C C . ASN A 1 191 ? 13.555 -10.211 -21.824 1.00 86.44 191 ASN A C 1
ATOM 1527 O O . ASN A 1 191 ? 14.692 -9.863 -22.153 1.00 86.44 191 ASN A O 1
ATOM 1531 N N . PRO A 1 192 ? 13.236 -10.411 -20.531 1.00 81.12 192 PRO A N 1
ATOM 1532 C CA . PRO A 1 192 ? 14.181 -10.165 -19.451 1.00 81.12 192 PRO A CA 1
ATOM 1533 C C . PRO A 1 192 ? 15.045 -11.383 -19.071 1.00 81.12 192 PRO A C 1
ATOM 1535 O O . PRO A 1 192 ? 15.903 -11.234 -18.202 1.00 81.12 192 PRO A O 1
ATOM 1538 N N . THR A 1 193 ? 14.859 -12.557 -19.696 1.00 77.38 193 THR A N 1
ATOM 1539 C CA . THR A 1 193 ? 15.488 -13.837 -19.285 1.00 77.38 193 THR A CA 1
ATOM 1540 C C . THR A 1 193 ? 17.012 -13.814 -19.237 1.00 77.38 193 THR A C 1
ATOM 1542 O O . THR A 1 193 ? 17.614 -14.531 -18.444 1.00 77.38 193 THR A O 1
ATOM 1545 N N . ASP A 1 194 ? 17.644 -12.961 -20.041 1.00 79.50 194 ASP A N 1
ATOM 1546 C CA . ASP A 1 194 ? 19.105 -12.902 -20.159 1.00 79.50 194 ASP A CA 1
ATOM 1547 C C . ASP A 1 194 ? 19.739 -11.952 -19.125 1.00 79.50 194 ASP A C 1
ATOM 1549 O O . ASP A 1 194 ? 20.954 -11.733 -19.103 1.00 79.50 194 ASP A O 1
ATOM 1553 N N . LYS A 1 195 ? 18.918 -11.320 -18.276 1.00 80.38 195 LYS A N 1
ATOM 1554 C CA . LYS A 1 195 ? 19.352 -10.344 -17.273 1.00 80.38 195 LYS A CA 1
ATOM 1555 C C . LYS A 1 195 ? 19.357 -10.964 -15.883 1.00 80.38 195 LYS A C 1
ATOM 1557 O O . LYS A 1 195 ? 18.545 -11.817 -15.543 1.00 80.38 195 LYS A O 1
ATOM 1562 N N . ARG A 1 196 ? 20.253 -10.471 -15.022 1.00 84.00 196 ARG A N 1
ATOM 1563 C CA . ARG A 1 196 ? 20.298 -10.897 -13.620 1.00 84.00 196 ARG A CA 1
ATOM 1564 C C . ARG A 1 196 ? 19.024 -10.450 -12.902 1.00 84.00 196 ARG A C 1
ATOM 1566 O O . ARG A 1 196 ? 18.781 -9.252 -12.748 1.00 84.00 196 ARG A O 1
ATOM 1573 N N . ALA A 1 197 ? 18.266 -11.419 -12.415 1.00 86.38 197 ALA A N 1
ATOM 1574 C CA . ALA A 1 197 ? 17.024 -11.186 -11.705 1.00 86.38 197 ALA A CA 1
ATOM 1575 C C . ALA A 1 197 ? 17.224 -11.180 -10.183 1.00 86.38 197 ALA A C 1
ATOM 1577 O O . ALA A 1 197 ? 18.240 -11.635 -9.653 1.00 86.38 197 ALA A O 1
ATOM 1578 N N . THR A 1 198 ? 16.258 -10.616 -9.466 1.00 84.19 198 THR A N 1
ATOM 1579 C CA . THR A 1 198 ? 16.093 -10.805 -8.022 1.00 84.19 198 THR A CA 1
ATOM 1580 C C . THR A 1 198 ? 14.699 -11.365 -7.792 1.00 84.19 198 THR A C 1
ATOM 1582 O O . THR A 1 198 ? 13.718 -10.733 -8.205 1.00 84.19 198 THR A O 1
ATOM 1585 N N . GLU A 1 199 ? 14.629 -12.525 -7.142 1.00 80.69 199 GLU A N 1
ATOM 1586 C CA . GLU A 1 199 ? 13.373 -13.205 -6.841 1.00 80.69 199 GLU A CA 1
ATOM 1587 C C . GLU A 1 199 ? 12.443 -12.332 -5.982 1.00 80.69 199 GLU A C 1
ATOM 1589 O O . GLU A 1 199 ? 12.903 -11.536 -5.150 1.00 80.69 199 GLU A O 1
ATOM 1594 N N . PRO A 1 200 ? 11.121 -12.447 -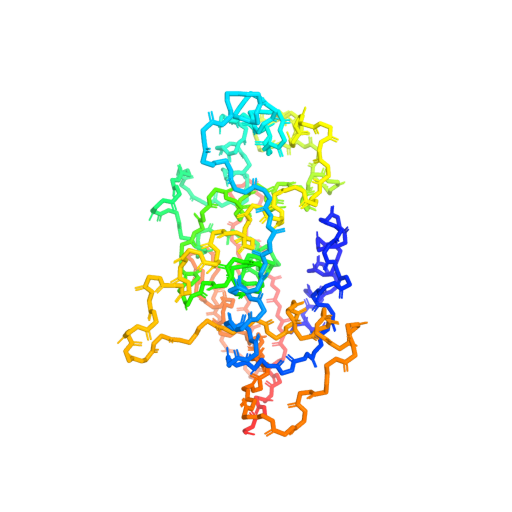6.178 1.00 75.62 200 PRO A N 1
ATOM 1595 C CA . PRO A 1 200 ? 10.153 -11.762 -5.338 1.00 75.62 200 PRO A CA 1
ATOM 1596 C C . PRO A 1 200 ? 10.220 -12.279 -3.896 1.00 75.62 200 PRO A C 1
ATOM 1598 O O . PRO A 1 200 ? 10.298 -13.473 -3.624 1.00 75.62 200 PRO A O 1
ATOM 1601 N N . GLY A 1 201 ? 10.172 -11.349 -2.943 1.00 73.50 201 GLY A N 1
ATOM 1602 C CA . GLY A 1 201 ? 10.177 -11.690 -1.525 1.00 73.50 201 GLY A CA 1
ATOM 1603 C C . GLY A 1 201 ? 8.815 -12.189 -1.043 1.00 73.50 201 GLY A C 1
ATOM 1604 O O . GLY A 1 201 ? 7.774 -11.636 -1.401 1.00 73.50 201 GLY A O 1
ATOM 1605 N N . TRP A 1 202 ? 8.829 -13.170 -0.143 1.00 71.81 202 TRP A N 1
ATOM 1606 C CA . TRP A 1 202 ? 7.625 -13.653 0.524 1.00 71.81 202 TRP A CA 1
ATOM 1607 C C . TRP A 1 202 ? 7.268 -12.796 1.737 1.00 71.81 202 TRP A C 1
ATOM 1609 O O . TRP A 1 202 ? 8.117 -12.366 2.522 1.00 71.81 202 TRP A O 1
ATOM 1619 N N . MET A 1 203 ? 5.973 -12.550 1.908 1.00 69.94 203 MET A N 1
ATOM 1620 C CA . MET A 1 203 ? 5.456 -11.813 3.049 1.00 69.94 203 MET A CA 1
ATOM 1621 C C . MET A 1 203 ? 5.140 -12.789 4.185 1.00 69.94 203 MET A C 1
ATOM 1623 O O . MET A 1 203 ? 4.126 -13.486 4.164 1.00 69.94 203 MET A O 1
ATOM 1627 N N . ASP A 1 204 ? 6.047 -12.857 5.159 1.00 68.62 204 ASP A N 1
ATOM 1628 C CA . ASP A 1 204 ? 5.975 -13.820 6.252 1.00 68.62 204 ASP A CA 1
ATOM 1629 C C . ASP A 1 204 ? 5.174 -13.318 7.461 1.00 68.62 204 ASP A C 1
ATOM 1631 O O . ASP A 1 204 ? 4.695 -12.179 7.552 1.00 68.62 204 ASP A O 1
ATOM 1635 N N . ILE A 1 205 ? 5.024 -14.219 8.423 1.00 69.25 205 ILE A N 1
ATOM 1636 C CA . ILE A 1 205 ? 4.227 -13.988 9.616 1.00 69.25 205 ILE A CA 1
ATOM 1637 C C . ILE A 1 205 ? 4.941 -13.181 10.695 1.00 69.25 205 ILE A C 1
ATOM 1639 O O . ILE A 1 205 ? 4.293 -12.620 11.582 1.00 69.25 205 ILE A O 1
ATOM 1643 N N . LYS A 1 206 ? 6.274 -13.067 10.610 1.00 72.00 206 LYS A N 1
ATOM 1644 C CA . LYS A 1 206 ? 7.068 -12.253 11.538 1.00 72.00 206 LYS A CA 1
ATOM 1645 C C . LYS A 1 206 ? 6.633 -10.795 11.475 1.00 72.00 206 LYS A C 1
ATOM 1647 O O . LYS A 1 206 ? 6.629 -10.117 12.495 1.00 72.00 206 LYS A O 1
ATOM 1652 N N . PHE A 1 207 ? 6.166 -10.338 10.316 1.00 70.19 207 PHE A N 1
ATOM 1653 C CA . PHE A 1 207 ? 5.625 -8.992 10.169 1.00 70.19 207 PHE A CA 1
ATOM 1654 C C . PHE A 1 207 ? 4.350 -8.729 10.998 1.00 70.19 207 PHE A C 1
ATOM 1656 O O . PHE A 1 207 ? 4.130 -7.605 11.450 1.00 70.19 207 PHE A O 1
ATOM 1663 N N . CYS A 1 208 ? 3.523 -9.745 11.273 1.00 65.44 208 CYS A N 1
ATOM 1664 C CA . CYS A 1 208 ? 2.380 -9.573 12.176 1.00 65.44 208 CYS A CA 1
ATOM 1665 C C . CYS A 1 208 ? 2.805 -9.390 13.636 1.00 65.44 208 CYS A C 1
ATOM 1667 O O . CYS A 1 208 ? 2.121 -8.661 14.360 1.00 65.44 208 CYS A O 1
ATOM 1669 N N . LYS A 1 209 ? 3.924 -10.009 14.043 1.00 68.56 209 LYS A N 1
ATOM 1670 C CA . LYS A 1 209 ? 4.416 -10.051 15.431 1.00 68.56 209 LYS A CA 1
ATOM 1671 C C . LYS A 1 209 ? 4.901 -8.703 15.961 1.00 68.56 209 LYS A C 1
ATOM 1673 O O . LYS A 1 209 ? 4.955 -8.510 17.166 1.00 68.56 209 LYS A O 1
ATOM 1678 N N . THR A 1 210 ? 5.231 -7.757 15.086 1.00 68.81 210 THR A N 1
ATOM 1679 C CA . THR A 1 210 ? 5.812 -6.461 15.468 1.00 68.81 210 THR A CA 1
ATOM 1680 C C . THR A 1 210 ? 4.757 -5.380 15.757 1.00 68.81 210 THR A C 1
ATOM 1682 O O . THR A 1 210 ? 5.001 -4.212 15.465 1.00 68.81 210 THR A O 1
ATOM 1685 N N . ASN A 1 211 ? 3.563 -5.737 16.252 1.00 69.94 211 ASN A N 1
ATOM 1686 C CA . ASN A 1 211 ? 2.542 -4.750 16.643 1.00 69.94 211 ASN A CA 1
ATOM 1687 C C . ASN A 1 211 ? 2.691 -4.370 18.120 1.00 69.94 211 ASN A C 1
ATOM 1689 O O . ASN A 1 211 ? 2.878 -5.250 18.952 1.00 69.94 211 ASN A O 1
ATOM 1693 N N . LEU A 1 212 ? 2.498 -3.092 18.447 1.00 70.31 212 LEU A N 1
ATOM 1694 C CA . LEU A 1 212 ? 2.387 -2.627 19.835 1.00 70.31 212 LEU A CA 1
ATOM 1695 C C . LEU A 1 212 ? 1.078 -3.074 20.515 1.00 70.31 212 LEU A C 1
ATOM 1697 O O . LEU A 1 212 ? 0.993 -3.095 21.734 1.00 70.31 212 LEU A O 1
ATOM 1701 N N . LEU A 1 213 ? 0.059 -3.422 19.727 1.00 65.94 213 LEU A N 1
ATOM 1702 C CA . LEU A 1 213 ? -1.308 -3.707 20.178 1.00 65.94 213 LEU A CA 1
ATOM 1703 C C . LEU A 1 213 ? -1.711 -5.174 20.037 1.00 65.94 213 LEU A C 1
ATOM 1705 O O . LEU A 1 213 ? -2.844 -5.531 20.365 1.00 65.94 213 LEU A O 1
ATOM 1709 N N . ILE A 1 214 ? -0.823 -6.011 19.493 1.00 69.75 214 ILE A N 1
ATOM 1710 C CA . ILE A 1 214 ? -1.085 -7.439 19.356 1.00 69.75 214 ILE A CA 1
ATOM 1711 C C . ILE A 1 214 ? -0.082 -8.214 20.197 1.00 69.75 214 ILE A C 1
ATOM 1713 O O . ILE A 1 214 ? 1.083 -8.370 19.831 1.00 69.75 214 ILE A O 1
ATOM 1717 N N . GLU A 1 215 ? -0.586 -8.736 21.307 1.00 69.12 215 GLU A N 1
ATOM 1718 C CA . GLU A 1 215 ? 0.099 -9.736 22.109 1.00 69.12 215 GLU A CA 1
ATOM 1719 C C . GLU A 1 215 ? 0.124 -11.048 21.326 1.00 69.12 215 GLU A C 1
ATOM 1721 O O . GLU A 1 215 ? -0.877 -11.443 20.720 1.00 69.12 215 GLU A O 1
ATOM 1726 N N . HIS A 1 216 ? 1.261 -11.736 21.339 1.00 71.06 216 HIS A N 1
ATOM 1727 C CA . HIS A 1 216 ? 1.378 -13.042 20.712 1.00 71.06 216 HIS A CA 1
ATOM 1728 C C . HIS A 1 216 ? 2.110 -14.023 21.615 1.00 71.06 216 HIS A C 1
ATOM 1730 O O . HIS A 1 216 ? 3.041 -13.655 22.329 1.00 71.06 216 HIS A O 1
ATOM 1736 N N . LYS A 1 217 ? 1.691 -15.285 21.560 1.00 77.62 217 LYS A N 1
ATOM 1737 C CA . LYS A 1 217 ? 2.355 -16.401 22.231 1.00 77.62 217 LYS A CA 1
ATOM 1738 C C . LYS A 1 217 ? 2.370 -17.605 21.302 1.00 77.62 217 LYS A C 1
ATOM 1740 O O . LYS A 1 217 ? 1.397 -17.845 20.591 1.00 77.62 217 LYS A O 1
ATOM 1745 N N . GLU A 1 218 ? 3.471 -18.341 21.305 1.00 75.62 218 GLU A N 1
ATOM 1746 C CA . GLU A 1 218 ? 3.553 -19.650 20.661 1.00 75.62 218 GLU A CA 1
ATOM 1747 C C . GLU A 1 218 ? 3.139 -20.732 21.665 1.00 75.62 218 GLU A C 1
ATOM 1749 O O . GLU A 1 218 ? 3.620 -20.749 22.799 1.00 75.62 218 GLU A O 1
ATOM 1754 N N . LEU A 1 219 ? 2.204 -21.590 21.270 1.00 69.62 219 LEU A N 1
ATOM 1755 C CA . LEU A 1 219 ? 1.699 -22.716 22.046 1.00 69.62 219 LEU A CA 1
ATOM 1756 C C . LEU A 1 219 ? 1.530 -23.899 21.087 1.00 69.62 219 LEU A C 1
ATOM 1758 O O . LEU A 1 219 ? 0.769 -23.794 20.130 1.00 69.62 219 LEU A O 1
ATOM 1762 N N . ASP A 1 220 ? 2.261 -24.991 21.307 1.00 75.38 220 ASP A N 1
ATOM 1763 C CA . ASP A 1 220 ? 2.166 -26.232 20.517 1.00 75.38 220 ASP A CA 1
ATOM 1764 C C . ASP A 1 220 ? 2.307 -26.027 18.993 1.00 75.38 220 ASP A C 1
ATOM 1766 O O . ASP A 1 220 ? 1.514 -26.529 18.195 1.00 75.38 220 ASP A O 1
ATOM 1770 N N . GLY A 1 221 ? 3.280 -25.209 18.569 1.00 67.81 221 GLY A N 1
ATOM 1771 C CA . GLY A 1 221 ? 3.483 -24.872 17.151 1.00 67.81 221 GLY A CA 1
ATOM 1772 C C . GLY A 1 221 ? 2.367 -24.005 16.552 1.00 67.81 221 GLY A C 1
ATOM 1773 O O . GLY A 1 221 ? 2.259 -23.850 15.334 1.00 67.81 221 GLY A O 1
ATOM 1774 N N . ARG A 1 222 ? 1.508 -23.425 17.395 1.00 61.19 222 ARG A N 1
ATOM 1775 C CA . ARG A 1 222 ? 0.479 -22.468 16.996 1.00 61.19 222 ARG A CA 1
ATOM 1776 C C . ARG A 1 222 ? 0.770 -21.106 17.592 1.00 61.19 222 ARG A C 1
ATOM 1778 O O . ARG A 1 222 ? 1.057 -20.989 18.779 1.00 61.19 222 ARG A O 1
ATOM 1785 N N . PHE A 1 223 ? 0.643 -20.049 16.799 1.00 66.62 223 PHE A N 1
ATOM 1786 C CA . PHE A 1 223 ? 0.661 -18.705 17.360 1.00 66.62 223 PHE A CA 1
ATOM 1787 C C . PHE A 1 223 ? -0.762 -18.273 17.711 1.00 66.62 223 PHE A C 1
ATOM 1789 O O . PHE A 1 223 ? -1.664 -18.282 16.870 1.00 66.62 223 PHE A O 1
ATOM 1796 N N . GLN A 1 224 ? -0.943 -17.857 18.959 1.00 65.50 224 GLN A N 1
ATOM 1797 C CA . GLN A 1 224 ? -2.140 -17.185 19.436 1.00 65.50 224 GLN A CA 1
ATOM 1798 C C . GLN A 1 224 ? -1.889 -15.682 19.436 1.00 65.50 224 GLN A C 1
ATOM 1800 O O . GLN A 1 224 ? -0.909 -15.223 20.021 1.00 65.50 224 GLN A O 1
ATOM 1805 N N . PHE A 1 225 ? -2.780 -14.925 18.803 1.00 69.62 225 PHE A N 1
ATOM 1806 C CA . PHE A 1 225 ? -2.771 -13.469 18.820 1.00 69.62 225 PHE A CA 1
ATOM 1807 C C . PHE A 1 225 ? -3.960 -12.982 19.624 1.00 69.62 225 PHE A C 1
ATOM 1809 O O . PHE A 1 225 ? -5.095 -13.430 19.441 1.00 69.62 225 PHE A O 1
ATOM 1816 N N . LYS A 1 226 ? -3.689 -12.035 20.510 1.00 68.12 226 LYS A N 1
ATOM 1817 C CA . LYS A 1 226 ? -4.700 -11.299 21.247 1.00 68.12 226 LYS A CA 1
ATOM 1818 C C . LYS A 1 226 ? -4.541 -9.835 20.890 1.00 68.12 226 LYS A C 1
ATOM 1820 O O . LYS A 1 226 ? -3.450 -9.282 20.996 1.00 68.12 226 LYS A O 1
ATOM 1825 N N . PHE A 1 227 ? -5.631 -9.216 20.468 1.00 67.62 227 PHE A N 1
ATOM 1826 C CA . PHE A 1 227 ? -5.686 -7.772 20.310 1.00 67.62 227 PHE A CA 1
ATOM 1827 C C . PHE A 1 227 ? -6.755 -7.218 21.239 1.00 67.62 227 PHE A C 1
ATOM 1829 O O . PHE A 1 227 ? -7.785 -7.853 21.470 1.00 67.62 227 PHE A O 1
ATOM 1836 N N . THR A 1 228 ? -6.507 -6.032 21.776 1.00 60.41 228 THR A N 1
ATOM 1837 C CA . THR A 1 228 ? -7.477 -5.326 22.611 1.00 60.41 228 THR A CA 1
ATOM 1838 C C . THR A 1 228 ? -7.996 -4.136 21.828 1.00 60.41 228 THR A C 1
ATOM 1840 O O . THR A 1 228 ? -7.245 -3.219 21.499 1.00 60.41 228 THR A O 1
ATOM 1843 N N . HIS A 1 229 ? -9.282 -4.168 21.484 1.00 57.72 229 HIS A N 1
ATOM 1844 C CA . HIS A 1 229 ? -9.938 -3.029 20.868 1.00 57.72 229 HIS A CA 1
ATOM 1845 C C . HIS A 1 229 ? -10.330 -2.013 21.949 1.00 57.72 229 HIS A C 1
ATOM 1847 O O . HIS A 1 229 ? -10.954 -2.416 22.933 1.00 57.72 229 HIS A O 1
ATOM 1853 N N . PRO A 1 230 ? -10.071 -0.705 21.760 1.00 53.03 230 PRO A N 1
ATOM 1854 C CA . PRO A 1 230 ? -10.404 0.315 22.758 1.00 53.03 230 PRO A CA 1
ATOM 1855 C C . PRO A 1 230 ? -11.891 0.361 23.139 1.00 53.03 230 PRO A C 1
ATOM 1857 O O . PRO A 1 230 ? -12.221 0.716 24.261 1.00 53.03 230 PRO A O 1
ATOM 1860 N N . LEU A 1 231 ? -12.783 0.002 22.207 1.00 55.28 231 LEU A N 1
ATOM 1861 C CA . LEU A 1 231 ? -14.240 0.084 22.399 1.00 55.28 231 LEU A CA 1
ATOM 1862 C C . LEU A 1 231 ? -14.929 -1.256 22.688 1.00 55.28 231 LEU A C 1
ATOM 1864 O O . LEU A 1 231 ? -16.012 -1.251 23.255 1.00 55.28 231 LEU A O 1
ATOM 1868 N N . VAL A 1 232 ? -14.356 -2.390 22.263 1.00 59.09 232 VAL A N 1
ATOM 1869 C CA . VAL A 1 232 ? -15.036 -3.707 22.347 1.00 59.09 232 VAL A CA 1
ATOM 1870 C C . VAL A 1 232 ? -14.244 -4.757 23.129 1.00 59.09 232 VAL A C 1
ATOM 1872 O O . VAL A 1 232 ? -14.651 -5.910 23.204 1.00 59.09 232 VAL A O 1
ATOM 1875 N N . GLY A 1 233 ? -13.123 -4.371 23.745 1.00 63.81 233 GLY A N 1
ATOM 1876 C CA . GLY A 1 233 ? -12.336 -5.250 24.607 1.00 63.81 233 GLY A CA 1
ATOM 1877 C C . GLY A 1 233 ? -11.436 -6.230 23.850 1.00 63.81 233 GLY A C 1
ATOM 1878 O O . GLY A 1 233 ? -11.095 -6.035 22.681 1.00 63.81 233 GLY A O 1
ATOM 1879 N N . SER A 1 234 ? -10.968 -7.264 24.553 1.00 60.50 234 SER A N 1
ATOM 1880 C CA . SER A 1 234 ? -10.001 -8.227 24.018 1.00 60.50 234 SER A CA 1
ATOM 1881 C C . SER A 1 234 ? -10.649 -9.280 23.120 1.00 60.50 234 SER A C 1
ATOM 1883 O O . SER A 1 234 ? -11.625 -9.919 23.495 1.00 60.50 234 SER A O 1
ATOM 1885 N N . SER A 1 235 ? -10.038 -9.524 21.964 1.00 61.69 235 SER A N 1
ATOM 1886 C CA . SER A 1 235 ? -10.398 -10.580 21.013 1.00 61.69 235 SER A CA 1
ATOM 1887 C C . SER A 1 235 ? -9.180 -11.461 20.720 1.00 61.69 235 SER A C 1
ATOM 1889 O O . SER A 1 235 ? -8.049 -10.969 20.666 1.00 61.69 235 SER A O 1
ATOM 1891 N N . LYS A 1 236 ? -9.394 -12.775 20.564 1.00 59.72 236 LYS A N 1
ATOM 1892 C CA . LYS A 1 236 ? -8.333 -13.784 20.381 1.00 59.72 236 LYS A CA 1
ATOM 1893 C C . LYS A 1 236 ? -8.528 -14.563 19.080 1.00 59.72 236 LYS A C 1
ATOM 1895 O O . LYS A 1 236 ? -9.653 -14.931 18.761 1.00 59.72 236 LYS A O 1
ATOM 1900 N N . PHE A 1 237 ? -7.437 -14.879 18.386 1.00 64.62 237 PHE A N 1
ATOM 1901 C CA . PHE A 1 237 ? -7.423 -15.836 17.271 1.00 64.62 237 PHE A CA 1
ATOM 1902 C C . PHE A 1 237 ? -6.123 -16.666 17.277 1.00 64.62 237 PHE A C 1
ATOM 1904 O O . PHE A 1 237 ? -5.091 -16.191 17.752 1.00 64.62 237 PHE A O 1
ATOM 1911 N N . SER A 1 238 ? -6.161 -17.908 16.778 1.00 52.34 238 SER A N 1
ATOM 1912 C CA . SER A 1 238 ? -5.052 -18.886 16.849 1.00 52.34 238 SER A CA 1
ATOM 1913 C C . SER A 1 238 ? -4.783 -19.539 15.485 1.00 52.34 238 SER A C 1
ATOM 1915 O O . SER A 1 238 ? -5.735 -19.757 14.741 1.00 52.34 238 SER A O 1
ATOM 1917 N N . TYR A 1 239 ? -3.533 -19.905 15.158 1.00 60.53 239 TYR A N 1
ATOM 1918 C CA . TYR A 1 239 ? -3.213 -20.622 13.903 1.00 60.53 239 TYR A CA 1
ATOM 1919 C C . TYR A 1 239 ? -1.917 -21.456 13.946 1.00 60.53 239 TYR A C 1
ATOM 1921 O O . TYR A 1 239 ? -1.059 -21.206 14.783 1.00 60.53 239 TYR A O 1
ATOM 1929 N N . LEU A 1 240 ? -1.747 -22.377 12.983 1.00 49.22 240 LEU A N 1
ATOM 1930 C CA . LEU A 1 240 ? -0.570 -23.249 12.775 1.00 49.22 240 LEU A CA 1
ATOM 1931 C C . LEU A 1 240 ? 0.599 -22.566 12.047 1.00 49.22 240 LEU A C 1
ATOM 1933 O O . LEU A 1 240 ? 0.407 -21.937 11.003 1.00 49.22 240 LEU A O 1
ATOM 1937 N N . THR A 1 241 ? 1.825 -22.744 12.538 1.00 52.09 241 THR A N 1
ATOM 1938 C CA . THR A 1 241 ? 3.025 -22.332 11.803 1.00 52.09 241 THR A CA 1
ATOM 1939 C C . THR A 1 241 ? 3.240 -23.233 10.590 1.00 52.09 241 THR A C 1
ATOM 1941 O O . THR A 1 241 ? 3.526 -24.418 10.713 1.00 52.09 241 THR A O 1
ATOM 1944 N N . GLN A 1 242 ? 3.105 -22.679 9.383 1.00 48.88 242 GLN A N 1
ATOM 1945 C CA . GLN A 1 242 ? 3.728 -23.310 8.222 1.00 48.88 242 GLN A CA 1
ATOM 1946 C C . GLN A 1 242 ? 5.233 -23.066 8.325 1.00 48.88 242 GLN A C 1
ATOM 1948 O O . GLN A 1 242 ? 5.665 -21.920 8.476 1.00 48.88 242 GLN A O 1
ATOM 1953 N N . SER A 1 243 ? 6.004 -24.151 8.290 1.00 38.88 243 SER A N 1
ATOM 1954 C CA . SER A 1 243 ? 7.455 -24.133 8.155 1.00 38.88 243 SER A CA 1
ATOM 1955 C C . SER A 1 243 ? 7.837 -23.241 6.973 1.00 38.88 243 SER A C 1
ATOM 1957 O O . SER A 1 243 ? 7.341 -23.417 5.861 1.00 38.88 243 SER A O 1
ATOM 1959 N N . SER A 1 244 ? 8.681 -22.238 7.223 1.00 31.69 244 SER A N 1
ATOM 1960 C CA . SER A 1 244 ? 9.279 -21.442 6.151 1.00 31.69 244 SER A CA 1
ATOM 1961 C C . SER A 1 244 ? 9.987 -22.382 5.167 1.00 31.69 244 SER A C 1
ATOM 1963 O O . SER A 1 244 ? 10.731 -23.246 5.638 1.00 31.69 244 SER A O 1
ATOM 1965 N N . PRO A 1 245 ? 9.813 -22.228 3.842 1.00 33.78 245 PRO A N 1
ATOM 1966 C CA . PRO A 1 245 ? 10.723 -22.858 2.896 1.00 33.78 245 PRO A CA 1
ATOM 1967 C C . PRO A 1 245 ? 12.122 -22.289 3.159 1.00 33.78 245 PRO A C 1
ATOM 1969 O O . PRO A 1 245 ? 12.264 -21.070 3.306 1.00 33.78 245 PRO A O 1
ATOM 1972 N N . GLN A 1 246 ? 13.097 -23.183 3.325 1.00 30.27 246 GLN A N 1
ATOM 1973 C CA . GLN A 1 246 ? 14.519 -22.844 3.371 1.00 30.27 246 GLN A CA 1
ATOM 1974 C C . GLN A 1 246 ? 14.996 -22.359 2.006 1.00 30.27 246 GLN A C 1
ATOM 1976 O O . GLN A 1 246 ? 14.462 -22.870 0.995 1.00 30.27 246 GLN A O 1
#

Secondary structure (DSSP, 8-state):
-GGGTHHHH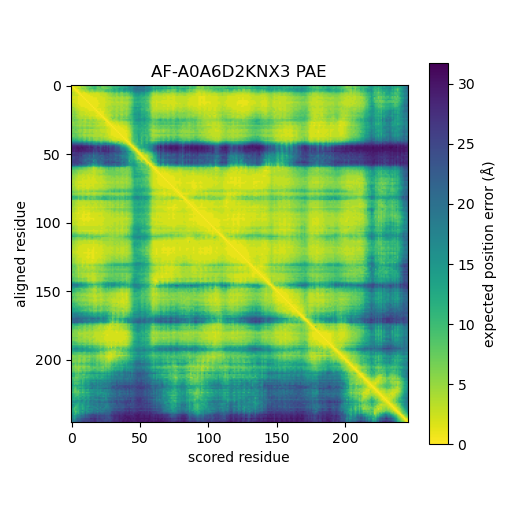HHHHHHHTT-HHHHH----EEHHHHHHHHHH------SS-HHHHHHHTTSS----HHHHHHHHHHHBSS---TTT-BGGGBS-HHHHHHHHHIIIIIS--S--SB--HHHHHHHHHHHTTT-SB-TTS-B-----SS--THHHHHHHHHHHHHHHHHHTT-TT-----HHHHHHHHHHTT---TTSPEEPPPP--THHHHT-SSEEEEEETTEEEEEEEETTTEEEEEEEE-PPPP-

pLDDT: mean 77.59, std 14.31, range [30.27, 95.62]

Solvent-accessible surface area (backbone atoms only — not comparable to full-atom values): 14341 Å² total; per-residue (Å²): 88,67,91,70,63,37,42,63,56,32,45,51,32,29,47,56,56,73,37,34,74,49,74,65,45,90,36,49,19,38,39,69,62,39,46,52,52,38,66,64,61,82,68,95,71,77,84,81,54,68,69,54,63,57,55,56,70,62,45,46,84,42,62,57,68,74,53,54,41,40,49,36,51,52,49,24,64,70,78,72,39,57,87,72,30,41,42,40,38,37,69,47,63,44,60,41,50,46,49,48,48,43,31,41,55,76,64,62,41,93,71,59,62,49,42,39,64,71,58,49,51,48,50,45,46,21,40,37,87,79,42,60,49,34,80,87,69,46,71,59,75,56,63,71,37,96,54,62,73,64,50,54,48,53,55,49,51,52,54,46,27,55,47,50,63,75,44,68,83,47,86,90,72,77,68,50,36,14,45,58,49,43,60,54,39,46,75,71,70,50,81,64,87,89,51,77,68,42,78,70,82,80,88,62,68,69,71,61,63,61,29,87,61,41,51,72,47,80,53,95,68,20,46,37,38,35,36,65,43,97,88,80,43,76,48,76,52,72,42,74,68,76,80,76,84,129

Radius of gyration: 19.64 Å; Cα contacts (8 Å, |Δi|>4): 316; chains: 1; bounding box: 46×54×51 Å

Mean predicted aligned error: 9.82 Å

Foldseek 3Di:
DVQQVLVVVLLLLCVLLVCNLLLPDQFWWFQVLLLVVLLPDDDPDDPDDPVVVVVVVQQDFDDDPVLLQLLCVQQFDDGDDQVPAFLLRGQDPSLSVNQVSCCCAQVVDPDSGGHHPVSSLSSLSSCCVVDQAGPVRHGSPRTPRPHRCVSVSVVSSNVVNVVSVVCVPPPPDGRIRTSHVVVVCVVVVHDCVVGDTHGDDDDDPVSVVSHPFWDWDDDPQKIKIWGQDPVPGIDIDIGHDDDDDD

Sequence (246 aa):
MKALGIFEDVELILKNMHLAKLFSYHMESYKELTCEFLASMRYPHAAGNLVWVQLWRGTKWNFKEKELQRVWATIADGVYSSSRSKAAQIRSPVLRYVHKALANTFFARKATGTINEGELKFLDMGIKPLLSRTSDGKRIRGDRSDTGNLMPFLDHLLTYKITAYNTRHQRGRRLSVGGLITPILCAAGVNPTDKRATEPGWMDIKFCKTNLLIEHKELDGRFQFKFTHPLVGSSKFSYLTQSSPQ